Protein 9FIX (pdb70)

InterPro domains:
  IPR000033 LDLR class B repeat [PF00058] (108-147)
  IPR000033 LDLR class B repeat [PF00058] (150-191)
  IPR000033 LDLR class B repeat [PF00058] (194-233)
  IPR000033 LDLR class B repeat [PF00058] (372-412)
  IPR000033 LDLR class B repeat [PF00058] (416-455)
  IPR000033 LDLR class B repeat [PF00058] (458-499)
  IPR000033 LDLR class B repeat [PF00058] (674-714)
  IPR000033 LDLR class B repeat [PF00058] (718-757)
  IPR000033 LDLR class B repeat [PF00058] (760-800)
  IPR000033 LDLR class B repeat [PF00058] (1069-1110)
  IPR000033 LDLR class B repeat [PF00058] (1114-1153)
  IPR000033 LDLR class B repeat [PS51120] (63-106)
  IPR000033 LDLR class B repeat [PS51120] (107-149)
  IPR000033 LDLR class B repeat [PS51120] (150-193)
  IPR000033 LDLR class B repeat [PS51120] (194-236)
  IPR000033 LDLR class B repeat [PS51120] (372-414)
  IPR000033 LDLR class B repeat [PS51120] (415-457)
  IPR000033 LDLR class B repeat [PS51120] (458-501)
  IPR000033 LDLR class B repeat [PS51120] (502-544)
  IPR000033 LDLR class B repeat [PS51120] (674-716)

Solvent-accessible surface area: 14560 Å² total; per-residue (Å²): 180,185,65,47,73,109,35,154,119,87,62,8,189,142,65,9,146,75,247,122,12,22,0,39,0,6,0,31,0,17,0,16,4,46,7,7,65,148,33,116,80,86,60,21,45,0,47,3,69,0,8,0,46,0,82,0,6,4,33,0,91,0,71,0,4,23,8,65,193,103,18,42,35,68,89,40,104,70,50,119,2,6,146,136,106,143,49,20,23,3,30,0,14,53,18,117,15,55,0,1,122,9,96,0,61,65,134,27,65,35,0,1,77,1,60,20,95,30,122,131,44,72,108,74,61,9,52,8,75,0,16,0,76,4,74,18,130,89,94,39,85,0,62,132,2,46,0,72,5,18,6,8,168,31,18,69,19,22,115,42,130,29,172,91,41,101,21,118,55,68,60,106,99,46,2,0,8,0,113,9,166,154,11,22,1,122,111,106,7,89,1,48,5,51,0,63,34,94,124,79,105,125,173,135,164,73,89,93,57,38,1,22,3,63,7,48,3,44,27,6,0,0,10,2,111,8,136,75,1,94,2,117,15,121,187,50,158,23,69,30,176,73,12,54,34,52,2,56,29,41,0,109,13,31,114,2,60,3,102,33

Radius of gyration: 23.5 Å; Cα contacts (8 Å, |Δi|>4): 661; chains: 2; bounding box: 43×75×48 Å

Secondary structure (DSSP, 8-state):
----B---/--SS-S----SS-EEEEEEEEEEEEEE-SSS-EEEEEEEEEEEEEEE-SSS-EEEEE--B--B--SB--B-TTEE----EEE-PPSEEEEEEEEEE-SS----EEEEEEEEEETTTEEEEEEEEEE-S-TTSEEEEEEEEEE--TTEEEEEEEESSSEEEEETTTTEEEEEEEEEESSEEEEEEEEEEEPP--SS-----PPEEEEEEESS-TT-----EEEEE-SSSS--STT-EEEEEEEEEEEEEEE--

B-factor: mean 88.92, std 25.01, range [49.69, 197.37]

Sequence (260 aa):
PYSYRHFAIGWRREGIKYRRNELFLDVLESVNLLMSPQGQVLSAHVSGRVVMKSYLSGMPECKFGMNDKSIAIDDCTFHQCVRLSRSISFIPPDGEFELMRYRTTKDIILPFRVIPLVREVGRTKLEVKVVIKSNFKPSLLAQKIEVRIPTPLNTSGVQVICMKGKAKYKASENAIVWKIKRMAGMKESQISAEIELLPTNDKKKWARPPISMNFEVPFAPSGLKVRYLKVFEPKLNYSDHDVIKWVRYIGRSGIYETRC

Foldseek 3Di:
DDPDDDDD/DVLADFFADDPAWEKEKEKEKAKAFEAELVGDTPFIKMKIWIKMFGRHGGFKKKWFDKCVPVFDFPDKDADPQWDPDPTTIGRDRHGMDTGMITMAGPPFADQKDKHKDWDDDPQWKIKIKIKIAGADDQVWKKAFKKKKFAADLQFPDKDKDWPAADWDQDNVVRIIIGTHGMDGHGDMTMMIMMTTGDGDDVPDDPPRFFIWIKIKTWDGRSNMDTDDMAIDDPPDDDHRVSYHYYYTYIYIYDHHTYGD

Organism: Homo sapiens (NCBI:txid9606)

Nearest PDB structures (foldseek):
  3h85-assembly1_A  TM=9.991E-01  e=7.489E-49  Rattus norvegicus
  2pr9-assembly1_A  TM=9.982E-01  e=1.319E-48  Rattus norvegicus
  5wrm-assembly1_A  TM=9.922E-01  e=6.418E-49  Rattus norvegicus
  6bnt-assembly1_A  TM=9.899E-01  e=8.960E-47  Homo sapiens
  6qh5-assembly1_M  TM=9.690E-01  e=8.511E-47  Rattus norvegicus

GO terms:
  GO:0060070 canonical Wnt signaling pathway (P, IGI)
  GO:1990851 Wnt-Frizzled-LRP5/6 complex (C, IDA)
  GO:1990909 Wnt signalosome (C, IDA)
  GO:0016055 Wnt signaling pathway (P, IDA)
  GO:0060070 canonical Wnt signaling pathway (P, IDA)
  GO:0017147 Wnt-protein binding (F, TAS)
  GO:1990851 Wnt-Frizzled-LRP5/6 complex (C, TAS)
  GO:0060070 canonical Wnt signaling pathway (P, TAS)
  GO:1904948 midbrain dopaminergic neuron differentiation (P, TAS)
  GO:0005515 protein binding (F, IPI)
  GO:0017147 Wnt-protein binding (F, IPI)
  GO:1990851 Wnt-Frizzled-LRP5/6 complex (C, IPI)
  GO:0072659 protein localization to plasma membrane (P, IPI)
  GO:0005041 low-density lipoprotein particle receptor activity (F, IDA)
  GO:0005886 plasma membrane (C, IDA)
  GO:0042813 Wnt receptor activity (F, IDA)
  GO:0045121 membrane raft (C, EXP)
  GO:0042813 Wnt receptor activity (F, IMP)
  GO:0031901 early endosome membrane (C, TAS)
  GO:0005576 extracellular region (C, TAS)

Structure (mmCIF, N/CA/C/O backbone):
data_9FIX
#
_entry.id   9FIX
#
_cell.length_a   125.796
_cell.length_b   125.796
_cell.length_c   73.766
_cell.angle_alpha   90.00
_cell.angle_beta   90.00
_cell.angle_gamma   120.00
#
_symmetry.space_group_name_H-M   'P 64'
#
loop_
_entity.id
_entity.type
_entity.pdbx_description
1 polymer 'Low-density lipoprotein receptor-related protein 6'
2 polymer 'AP-2 complex subunit mu'
#
loop_
_atom_site.group_PDB
_atom_site.id
_atom_site.type_symbol
_atom_site.label_atom_id
_atom_site.label_alt_id
_atom_site.label_comp_id
_atom_site.label_asym_id
_atom_site.label_entity_id
_atom_site.label_seq_id
_atom_site.pdbx_PDB_ins_code
_atom_site.Cartn_x
_atom_site.Cartn_y
_atom_site.Cartn_z
_atom_site.occupancy
_atom_site.B_iso_or_equiv
_atom_site.auth_seq_id
_atom_site.auth_comp_id
_atom_site.auth_asym_id
_atom_site.auth_atom_id
_atom_site.pdbx_PDB_model_num
ATOM 1 N N . PRO A 1 4 ? 67.529 -5.511 -6.040 1.00 109.86 367 PRO A N 1
ATOM 2 C CA . PRO A 1 4 ? 67.615 -4.098 -6.429 1.00 109.43 367 PRO A CA 1
ATOM 3 C C . PRO A 1 4 ? 66.412 -3.184 -6.127 1.00 111.61 367 PRO A C 1
ATOM 4 O O . PRO A 1 4 ? 66.516 -1.961 -6.209 1.00 135.64 367 PRO A O 1
ATOM 8 N N . TYR A 1 5 ? 65.253 -3.774 -5.803 1.00 123.15 368 TYR A N 1
ATOM 9 C CA . TYR A 1 5 ? 64.032 -3.025 -5.520 1.00 142.81 368 TYR A CA 1
ATOM 10 C C . TYR A 1 5 ? 63.855 -2.922 -4.007 1.00 111.12 368 TYR A C 1
ATOM 11 O O . TYR A 1 5 ? 64.541 -2.137 -3.383 1.00 100.63 368 TYR A O 1
ATOM 20 N N . SER A 1 6 ? 62.927 -3.696 -3.429 1.00 109.57 369 SER A N 1
ATOM 21 C CA . SER A 1 6 ? 62.534 -3.538 -2.035 1.00 110.17 369 SER A CA 1
ATOM 22 C C . SER A 1 6 ? 61.776 -2.225 -1.771 1.00 83.55 369 SER A C 1
ATOM 23 O O . SER A 1 6 ? 62.338 -1.143 -1.673 1.00 68.37 369 SER A O 1
ATOM 26 N N . TYR A 1 7 ? 60.498 -2.395 -1.390 1.00 66.54 370 TYR A N 1
ATOM 27 C CA . TYR A 1 7 ? 59.638 -1.255 -0.932 1.00 69.04 370 TYR A CA 1
ATOM 28 C C . TYR A 1 7 ? 59.048 -0.469 -2.099 1.00 65.30 370 TYR A C 1
ATOM 29 O O . TYR A 1 7 ? 59.786 0.216 -2.840 1.00 57.70 370 TYR A O 1
ATOM 38 N N . ARG A 1 8 ? 57.724 -0.561 -2.236 1.00 65.88 371 ARG A N 1
ATOM 39 C CA . ARG A 1 8 ? 57.011 0.207 -3.287 1.00 70.63 371 ARG A CA 1
ATOM 40 C C . ARG A 1 8 ? 55.777 0.829 -2.632 1.00 69.83 371 ARG A C 1
ATOM 41 O O . ARG A 1 8 ? 55.353 0.321 -1.575 1.00 70.23 371 ARG A O 1
ATOM 49 N N . HIS A 1 9 ? 55.220 1.880 -3.234 1.00 69.10 372 HIS A N 1
ATOM 50 C CA . HIS A 1 9 ? 54.027 2.507 -2.701 1.00 69.15 372 HIS A CA 1
ATOM 51 C C . HIS A 1 9 ? 52.873 1.525 -2.904 1.00 76.87 372 HIS A C 1
ATOM 52 O O . HIS A 1 9 ? 52.968 0.638 -3.754 1.00 74.88 372 HIS A O 1
ATOM 59 N N . PHE A 1 10 ? 51.782 1.663 -2.139 1.00 78.47 373 PHE A N 1
ATOM 60 C CA . PHE A 1 10 ? 50.605 0.848 -2.418 1.00 77.99 373 PHE A CA 1
ATOM 61 C C . PHE A 1 10 ? 50.002 1.332 -3.736 1.00 97.24 373 PHE A C 1
ATOM 62 O O . PHE A 1 10 ? 50.097 2.526 -4.045 1.00 111.09 373 PHE A O 1
ATOM 70 N N . ALA A 1 11 ? 49.376 0.433 -4.514 1.00 93.54 374 ALA A N 1
ATOM 71 C CA . ALA A 1 11 ? 48.752 0.873 -5.759 1.00 121.20 374 ALA A CA 1
ATOM 72 C C . ALA A 1 11 ? 49.688 1.851 -6.491 1.00 131.69 374 ALA A C 1
ATOM 73 O O . ALA A 1 11 ? 50.222 1.542 -7.587 1.00 120.01 374 ALA A O 1
ATOM 75 N N . ILE B 2 10 ? 48.263 1.386 27.585 1.00 134.40 159 ILE M N 1
ATOM 76 C CA . ILE B 2 10 ? 49.222 1.372 26.437 1.00 116.40 159 ILE M CA 1
ATOM 77 C C . ILE B 2 10 ? 50.651 1.389 26.981 1.00 104.31 159 ILE M C 1
ATOM 78 O O . ILE B 2 10 ? 51.227 2.455 27.158 1.00 117.76 159 ILE M O 1
ATOM 83 N N . GLY B 2 11 ? 51.203 0.199 27.257 1.00 98.37 160 GLY M N 1
ATOM 84 C CA . GLY B 2 11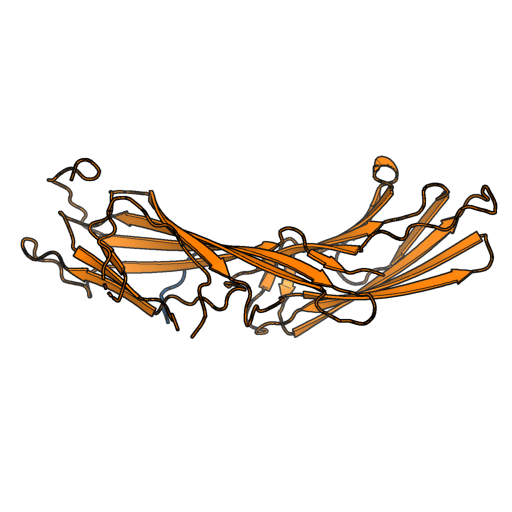 ? 52.552 0.046 27.782 1.00 94.73 160 GLY M CA 1
ATOM 85 C C . GLY B 2 11 ? 53.514 -0.425 26.697 1.00 112.27 160 GLY M C 1
ATOM 86 O O . GLY B 2 11 ? 54.656 -0.777 26.992 1.00 130.03 160 GLY M O 1
ATOM 87 N N . TRP B 2 12 ? 53.017 -0.421 25.447 1.00 129.15 161 TRP M N 1
ATOM 88 C CA . TRP B 2 12 ? 53.780 -0.803 24.269 1.00 114.71 161 TRP M CA 1
ATOM 89 C C . TRP B 2 12 ? 54.264 0.437 23.503 1.00 111.05 161 TRP M C 1
ATOM 90 O O . TRP B 2 12 ? 55.192 0.323 22.708 1.00 117.27 161 TRP M O 1
ATOM 101 N N . ARG B 2 13 ? 53.680 1.622 23.775 1.00 103.58 162 ARG M N 1
ATOM 102 C CA . ARG B 2 13 ? 54.103 2.879 23.166 1.00 109.74 162 ARG M CA 1
ATOM 103 C C . ARG B 2 13 ? 54.111 4.040 24.170 1.00 114.86 162 ARG M C 1
ATOM 104 O O . ARG B 2 13 ? 53.048 4.433 24.652 1.00 98.45 162 ARG M O 1
ATOM 112 N N . ARG B 2 14 ? 55.289 4.654 24.403 1.00 105.13 163 ARG M N 1
ATOM 113 C CA . ARG B 2 14 ? 55.401 5.874 25.204 1.00 99.85 163 ARG M CA 1
ATOM 114 C C . ARG B 2 14 ? 54.658 7.029 24.529 1.00 97.74 163 ARG M C 1
ATOM 115 O O . ARG B 2 14 ? 54.134 6.864 23.434 1.00 93.62 163 ARG M O 1
ATOM 123 N N . GLU B 2 15 ? 54.588 8.205 25.176 1.00 108.42 164 GLU M N 1
ATOM 124 C CA . GLU B 2 15 ? 53.560 9.182 24.812 1.00 111.83 164 GLU M CA 1
ATOM 125 C C . GLU B 2 15 ? 54.129 10.350 23.992 1.00 106.02 164 GLU M C 1
ATOM 126 O O . GLU B 2 15 ? 53.396 10.964 23.194 1.00 87.51 164 GLU M O 1
ATOM 132 N N . GLY B 2 16 ? 55.429 10.654 24.172 1.00 89.55 165 GLY M N 1
ATOM 133 C CA . GLY B 2 16 ? 56.024 11.805 23.499 1.00 102.69 165 GLY M CA 1
ATOM 134 C C . GLY B 2 16 ? 56.949 11.412 22.347 1.00 111.35 165 GLY M C 1
ATOM 135 O O . GLY B 2 16 ? 58.145 11.209 22.547 1.00 117.32 165 GLY M O 1
ATOM 136 N N . ILE B 2 17 ? 56.387 11.321 21.137 1.00 117.24 166 ILE M N 1
ATOM 137 C CA . ILE B 2 17 ? 57.096 10.724 20.016 1.00 106.96 166 ILE M CA 1
ATOM 138 C C . ILE B 2 17 ? 56.908 11.606 18.790 1.00 105.61 166 ILE M C 1
ATOM 139 O O . ILE B 2 17 ? 55.771 11.876 18.389 1.00 88.13 166 ILE M O 1
ATOM 144 N N . LYS B 2 18 ? 58.045 12.013 18.202 1.00 99.16 167 LYS M N 1
ATOM 145 C CA . LYS B 2 18 ? 58.064 13.035 17.169 1.00 101.51 167 LYS M CA 1
ATOM 146 C C . LYS B 2 18 ? 59.018 12.657 16.025 1.00 97.76 167 LYS M C 1
ATOM 147 O O . LYS B 2 18 ? 60.116 12.121 16.242 1.00 71.69 167 LYS M O 1
ATOM 153 N N . TYR B 2 19 ? 58.574 12.959 14.791 1.00 84.61 168 TYR M N 1
ATOM 154 C CA . TYR B 2 19 ? 59.355 12.729 13.584 1.00 77.10 168 TYR M CA 1
ATOM 155 C C . TYR B 2 19 ? 58.974 13.759 12.510 1.00 92.98 168 TYR M C 1
ATOM 156 O O . TYR B 2 19 ? 57.773 13.984 12.258 1.00 77.70 168 TYR M O 1
ATOM 165 N N . ARG B 2 20 ? 60.001 14.370 11.871 1.00 97.42 169 ARG M N 1
ATOM 166 C CA . ARG B 2 20 ? 59.777 15.294 10.763 1.00 101.04 169 ARG M CA 1
ATOM 167 C C . ARG B 2 20 ? 59.191 14.462 9.632 1.00 92.92 169 ARG M C 1
ATOM 168 O O . ARG B 2 20 ? 58.248 14.877 8.963 1.00 81.65 169 ARG M O 1
ATOM 176 N N . ARG B 2 21 ? 59.838 13.310 9.396 1.00 86.98 170 ARG M N 1
ATOM 177 C CA . ARG B 2 21 ? 59.418 12.396 8.304 1.00 90.04 170 ARG M CA 1
ATOM 178 C C . ARG B 2 21 ? 58.573 11.289 8.922 1.00 80.54 170 ARG M C 1
ATOM 179 O O . ARG B 2 21 ? 59.134 10.421 9.620 1.00 73.58 170 ARG M O 1
ATOM 187 N N . ASN B 2 22 ? 57.273 11.343 8.682 1.00 71.44 171 ASN M N 1
ATOM 188 C CA . ASN B 2 22 ? 56.343 10.374 9.223 1.00 72.75 171 ASN M CA 1
ATOM 189 C C . ASN B 2 22 ? 56.104 9.292 8.183 1.00 73.38 171 ASN M C 1
ATOM 190 O O . ASN B 2 22 ? 55.460 9.512 7.145 1.00 73.04 171 ASN M O 1
ATOM 195 N N . GLU B 2 23 ? 56.612 8.107 8.499 1.00 72.45 172 GLU M N 1
ATOM 196 C CA . GLU B 2 23 ? 56.776 7.082 7.487 1.00 71.17 172 GLU M CA 1
ATOM 197 C C . GLU B 2 23 ? 56.526 5.713 8.105 1.00 75.46 172 GLU M C 1
ATOM 198 O O . GLU B 2 23 ? 56.965 5.433 9.236 1.00 67.34 172 GLU M O 1
ATOM 204 N N . LEU B 2 24 ? 55.854 4.854 7.326 1.00 69.02 173 LEU M N 1
ATOM 205 C CA . LEU B 2 24 ? 55.690 3.471 7.745 1.00 72.12 173 LEU M CA 1
ATOM 206 C C . LEU B 2 24 ? 56.115 2.548 6.612 1.00 66.70 173 LEU M C 1
ATOM 207 O O . LEU B 2 24 ? 56.074 2.924 5.432 1.00 64.76 173 LEU M O 1
ATOM 212 N N . PHE B 2 25 ? 56.473 1.325 7.018 1.00 65.98 174 PHE M N 1
ATOM 213 C CA . PHE B 2 25 ? 56.842 0.260 6.106 1.00 73.11 174 PHE M CA 1
ATOM 214 C C . PHE B 2 25 ? 56.140 -1.038 6.487 1.00 70.32 174 PHE M C 1
ATOM 215 O O . PHE B 2 25 ? 56.325 -1.523 7.600 1.00 74.70 174 PHE M O 1
ATOM 223 N N . LEU B 2 26 ? 55.439 -1.643 5.521 1.00 67.54 175 LEU M N 1
ATOM 224 C CA . LEU B 2 26 ? 54.833 -2.956 5.700 1.00 64.87 175 LEU M CA 1
ATOM 225 C C . LEU B 2 26 ? 55.535 -4.024 4.870 1.00 63.85 175 LEU M C 1
ATOM 226 O O . LEU B 2 26 ? 55.675 -3.888 3.645 1.00 62.25 175 LEU M O 1
ATOM 231 N N . ASP B 2 27 ? 55.839 -5.121 5.569 1.00 59.09 176 ASP M N 1
ATOM 232 C CA . ASP B 2 27 ? 56.387 -6.335 5.003 1.00 66.54 176 ASP M CA 1
ATOM 233 C C . ASP B 2 27 ? 55.336 -7.433 5.104 1.00 69.97 176 ASP M C 1
ATOM 234 O O . ASP B 2 27 ? 54.973 -7.833 6.202 1.00 71.20 176 ASP M O 1
ATOM 239 N N . VAL B 2 28 ? 54.854 -7.912 3.954 1.00 70.93 177 VAL M N 1
ATOM 240 C CA . VAL B 2 28 ? 53.987 -9.072 3.924 1.00 62.91 177 VAL M CA 1
ATOM 241 C C . VAL B 2 28 ? 54.836 -10.290 3.622 1.00 62.14 177 VAL M C 1
ATOM 242 O O . VAL B 2 28 ? 55.363 -10.397 2.522 1.00 65.41 177 VAL M O 1
ATOM 246 N N . LEU B 2 29 ? 54.961 -11.186 4.608 1.00 61.27 178 LEU M N 1
ATOM 247 C CA . LEU B 2 29 ? 55.894 -12.292 4.513 1.00 58.09 178 LEU M CA 1
ATOM 248 C C . LEU B 2 29 ? 55.104 -13.586 4.538 1.00 55.31 178 LEU M C 1
ATOM 249 O O . LEU B 2 29 ? 54.472 -13.886 5.531 1.00 68.93 178 LEU M O 1
ATOM 254 N N . GLU B 2 30 ? 55.195 -14.348 3.451 1.00 60.06 179 GLU M N 1
ATOM 255 C CA . GLU B 2 30 ? 54.409 -15.547 3.268 1.00 65.53 179 GLU M CA 1
ATOM 256 C C . GLU B 2 30 ? 55.297 -16.732 2.911 1.00 60.09 179 GLU M C 1
ATOM 257 O O . GLU B 2 30 ? 56.231 -16.643 2.128 1.00 64.57 179 GLU M O 1
ATOM 263 N N . SER B 2 31 ? 54.967 -17.872 3.485 1.00 59.72 180 SER M N 1
ATOM 264 C CA . SER B 2 31 ? 55.598 -19.110 3.098 1.00 66.82 180 SER M CA 1
ATOM 265 C C . SER B 2 31 ? 54.554 -19.993 2.405 1.00 69.64 180 SER M C 1
ATOM 266 O O . SER B 2 31 ? 53.500 -20.262 2.983 1.00 67.92 180 SER M O 1
ATOM 269 N N . VAL B 2 32 ? 54.810 -20.414 1.155 1.00 64.38 181 VAL M N 1
ATOM 270 C CA . VAL B 2 32 ? 53.821 -21.221 0.443 1.00 64.25 181 VAL M CA 1
ATOM 271 C C . VAL B 2 32 ? 54.229 -22.696 0.373 1.00 59.27 181 VAL M C 1
ATOM 272 O O . VAL B 2 32 ? 55.295 -23.028 -0.126 1.00 64.67 181 VAL M O 1
ATOM 276 N N . ASN B 2 33 ? 53.334 -23.575 0.824 1.00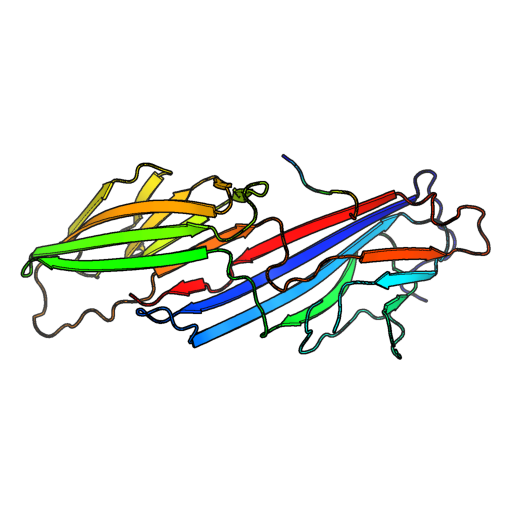 54.61 182 ASN M N 1
ATOM 277 C CA . ASN B 2 33 ? 53.589 -25.002 0.929 1.00 57.21 182 ASN M CA 1
ATOM 278 C C . ASN B 2 33 ? 52.711 -25.766 -0.057 1.00 63.32 182 ASN M C 1
ATOM 279 O O . ASN B 2 33 ? 51.557 -25.414 -0.254 1.00 75.73 182 ASN M O 1
ATOM 284 N N . LEU B 2 34 ? 53.281 -26.802 -0.684 1.00 66.37 183 LEU M N 1
ATOM 285 C CA . LEU B 2 34 ? 52.695 -27.488 -1.831 1.00 61.62 183 LEU M CA 1
ATOM 286 C C . LEU B 2 34 ? 53.136 -28.945 -1.860 1.00 62.08 183 LEU M C 1
ATOM 287 O O . LEU B 2 34 ? 54.315 -29.253 -1.702 1.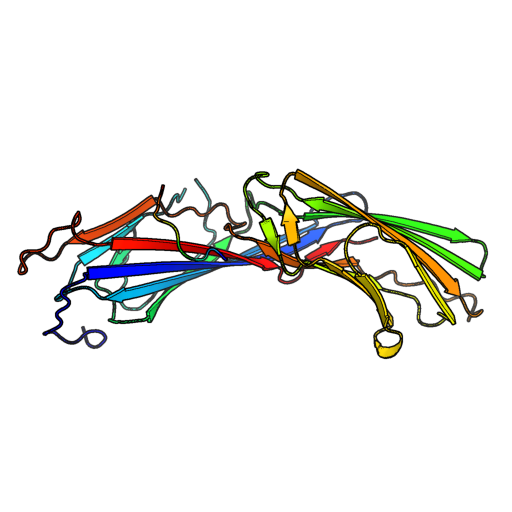00 64.96 183 LEU M O 1
ATOM 292 N N . LEU B 2 35 ? 52.175 -29.827 -2.122 1.00 67.80 184 LEU M N 1
ATOM 293 C CA . LEU B 2 35 ? 52.472 -31.207 -2.450 1.00 64.92 184 LEU M CA 1
ATOM 294 C C . LEU B 2 35 ? 51.673 -31.595 -3.688 1.00 64.03 184 LEU M C 1
ATOM 295 O O . LEU B 2 35 ? 50.463 -31.746 -3.621 1.00 74.39 184 LEU M O 1
ATOM 300 N N . MET B 2 36 ? 52.351 -31.752 -4.816 1.00 65.82 185 MET M N 1
ATOM 301 C CA . MET B 2 36 ? 51.682 -32.040 -6.071 1.00 72.06 185 MET M CA 1
ATOM 302 C C . MET B 2 36 ? 51.931 -33.496 -6.474 1.00 72.11 185 MET M C 1
ATOM 303 O O . MET B 2 36 ? 53.053 -33.966 -6.346 1.00 75.54 185 MET M O 1
ATOM 308 N N . SER B 2 37 ? 50.887 -34.181 -6.982 1.00 87.78 186 SER M N 1
ATOM 309 C CA . SER B 2 37 ? 50.969 -35.524 -7.557 1.00 91.33 186 SER M CA 1
ATOM 310 C C . SER B 2 37 ? 51.681 -35.505 -8.910 1.00 96.11 186 SER M C 1
ATOM 311 O O . SER B 2 37 ? 51.809 -34.452 -9.535 1.00 87.28 186 SER M O 1
ATOM 314 N N . PRO B 2 38 ? 52.114 -36.677 -9.439 1.00 105.01 187 PRO M N 1
ATOM 315 C CA . PRO B 2 38 ? 52.889 -36.715 -10.685 1.00 107.09 187 PRO M CA 1
ATOM 316 C C . PRO B 2 38 ? 52.067 -36.289 -11.896 1.00 101.21 187 PRO M C 1
ATOM 317 O O . PRO B 2 38 ? 52.633 -35.718 -12.823 1.00 99.72 187 PRO M O 1
ATOM 321 N N . GLN B 2 39 ? 50.746 -36.532 -11.833 1.00 101.87 188 GLN M N 1
ATOM 322 C CA . GLN B 2 39 ? 49.788 -36.095 -12.840 1.00 119.57 188 GLN M CA 1
ATOM 323 C C . GLN B 2 39 ? 49.681 -34.571 -12.887 1.00 117.75 188 GLN M C 1
ATOM 324 O O . GLN B 2 39 ? 49.795 -33.966 -13.951 1.00 112.66 188 GLN M O 1
ATOM 330 N N . GLY B 2 40 ? 49.434 -33.966 -11.722 1.00 121.38 189 GLY M N 1
ATOM 331 C CA . GLY B 2 40 ? 49.278 -32.524 -11.605 1.00 99.56 189 GLY M CA 1
ATOM 332 C C . GLY B 2 40 ? 48.147 -32.150 -10.650 1.00 92.45 189 GLY M C 1
ATOM 333 O O . GLY B 2 40 ? 47.660 -31.030 -10.700 1.00 76.64 189 GLY M O 1
ATOM 334 N N . GLN B 2 41 ? 47.703 -33.102 -9.818 1.00 90.58 190 GLN M N 1
ATOM 335 C CA . GLN B 2 41 ? 46.741 -32.816 -8.772 1.00 94.99 190 GLN M CA 1
ATOM 336 C C . GLN B 2 41 ? 47.467 -32.086 -7.646 1.00 91.66 190 GLN M C 1
ATOM 337 O O . GLN B 2 41 ? 48.603 -32.398 -7.302 1.00 92.77 190 GLN M O 1
ATOM 343 N N . VAL B 2 42 ? 46.793 -31.102 -7.072 1.00 75.37 191 VAL M N 1
ATOM 344 C CA . VAL B 2 42 ? 47.243 -30.542 -5.823 1.00 63.62 191 VAL M CA 1
ATOM 345 C C . VAL B 2 42 ? 46.738 -31.464 -4.722 1.00 68.53 191 VAL M C 1
ATOM 346 O O . VAL B 2 42 ? 45.560 -31.447 -4.424 1.00 76.13 191 VAL M O 1
ATOM 350 N N . LEU B 2 43 ? 47.633 -32.255 -4.122 1.00 77.58 192 LEU M N 1
ATOM 351 C CA . LEU B 2 43 ? 47.309 -33.061 -2.953 1.00 70.30 192 LEU M CA 1
ATOM 352 C C . LEU B 2 43 ? 47.102 -32.217 -1.694 1.00 75.76 192 LEU M C 1
ATOM 353 O O . LEU B 2 43 ? 46.317 -32.588 -0.816 1.00 82.43 192 LEU M O 1
ATOM 358 N N . SER B 2 44 ? 47.872 -31.134 -1.544 1.00 77.13 193 SER M N 1
ATOM 359 C CA . SER B 2 44 ? 47.826 -30.331 -0.327 1.00 68.13 193 SER M CA 1
ATOM 360 C C . SER B 2 44 ? 48.628 -29.058 -0.538 1.00 64.58 193 SER M C 1
ATOM 361 O O . SER B 2 44 ? 49.666 -29.075 -1.203 1.00 78.13 193 SER M O 1
ATOM 364 N N . ALA B 2 45 ? 48.132 -27.959 0.027 1.00 57.31 194 ALA M N 1
ATOM 365 C CA . ALA B 2 45 ? 48.733 -26.660 -0.210 1.00 60.95 194 ALA M CA 1
ATOM 366 C C . ALA B 2 45 ? 48.216 -25.695 0.833 1.00 65.35 194 ALA M C 1
ATOM 367 O O . ALA B 2 45 ? 47.017 -25.665 1.068 1.00 70.71 194 ALA M O 1
ATOM 369 N N . HIS B 2 46 ? 49.121 -24.923 1.437 1.00 71.47 195 HIS M N 1
ATOM 370 C CA . HIS B 2 46 ? 48.709 -23.881 2.358 1.00 64.14 195 HIS M CA 1
ATOM 371 C C . HIS B 2 46 ? 49.714 -22.735 2.347 1.00 59.39 195 HIS M C 1
ATOM 372 O O . HIS B 2 46 ? 50.849 -22.905 1.919 1.00 83.67 195 HIS M O 1
ATOM 379 N N . VAL B 2 47 ? 49.271 -21.570 2.825 1.00 57.78 196 VAL M N 1
ATOM 380 C CA . VAL B 2 47 ? 50.149 -20.432 3.053 1.00 67.21 196 VAL M CA 1
ATOM 381 C C . VAL B 2 47 ? 50.111 -19.998 4.520 1.00 64.42 196 VAL M C 1
ATOM 382 O O . VAL B 2 47 ? 49.055 -19.996 5.140 1.00 67.24 196 VAL M O 1
ATOM 386 N N . SER B 2 48 ? 51.292 -19.716 5.081 1.00 70.67 197 SER M N 1
ATOM 387 C CA . SER B 2 48 ? 51.433 -19.113 6.399 1.00 68.86 197 SER M CA 1
ATOM 388 C C . SER B 2 48 ? 52.044 -17.751 6.169 1.00 65.04 197 SER M C 1
ATOM 389 O O . SER B 2 48 ? 53.018 -17.639 5.435 1.00 64.85 197 SER M O 1
ATOM 392 N N . GLY B 2 49 ? 51.435 -16.742 6.774 1.00 66.20 198 GLY M N 1
ATOM 393 C CA . GLY B 2 49 ? 51.798 -15.366 6.517 1.00 73.01 198 GLY M CA 1
ATOM 394 C C . GLY B 2 49 ? 51.834 -14.546 7.803 1.00 64.46 198 GLY M C 1
ATOM 395 O O . GLY B 2 49 ? 51.310 -14.927 8.831 1.00 72.47 198 GLY M O 1
ATOM 396 N N . ARG B 2 50 ? 52.512 -13.417 7.725 1.00 74.64 199 ARG M N 1
ATOM 397 C CA . ARG B 2 50 ? 52.513 -12.462 8.804 1.00 81.98 199 ARG M CA 1
ATOM 398 C C . ARG B 2 50 ? 52.817 -11.145 8.134 1.00 76.64 199 ARG M C 1
ATOM 399 O O . ARG B 2 50 ? 53.514 -11.143 7.115 1.00 71.21 199 ARG M O 1
ATOM 407 N N . VAL B 2 51 ? 52.190 -10.102 8.680 1.00 60.37 200 VAL M N 1
ATOM 408 C CA . VAL B 2 51 ? 52.476 -8.741 8.296 1.00 68.39 200 VAL M CA 1
ATOM 409 C C . VAL B 2 51 ? 53.349 -8.099 9.360 1.00 67.26 200 VAL M C 1
ATOM 410 O O . VAL B 2 51 ? 52.965 -8.050 10.532 1.00 66.95 200 VAL M O 1
ATOM 414 N N . VAL B 2 52 ? 54.486 -7.553 8.922 1.00 65.17 201 VAL M N 1
ATOM 415 C CA . VAL B 2 52 ? 55.319 -6.766 9.814 1.00 67.24 201 VAL M CA 1
ATOM 416 C C . VAL B 2 52 ? 55.207 -5.290 9.452 1.00 62.99 201 VAL M C 1
ATOM 417 O O . VAL B 2 52 ? 55.133 -4.905 8.293 1.00 87.01 201 VAL M O 1
ATOM 421 N N . MET B 2 53 ? 55.125 -4.452 10.496 1.00 65.34 202 MET M N 1
ATOM 422 C CA . MET B 2 53 ? 54.952 -2.991 10.278 1.00 68.95 202 MET M CA 1
ATOM 423 C C . MET B 2 53 ? 56.062 -2.196 10.968 1.00 72.73 202 MET M C 1
ATOM 424 O O . MET B 2 53 ? 56.127 -2.236 12.213 1.00 64.60 202 MET M O 1
ATOM 429 N N . LYS B 2 54 ? 56.913 -1.520 10.193 1.00 75.63 203 LYS M N 1
ATOM 430 C CA . LYS B 2 54 ? 57.922 -0.637 10.748 1.00 75.20 203 LYS M CA 1
ATOM 431 C C . LYS B 2 54 ? 57.339 0.768 10.685 1.00 70.71 203 LYS M C 1
ATOM 432 O O . LYS B 2 54 ? 57.056 1.253 9.592 1.00 77.16 203 LYS M O 1
ATOM 438 N N . SER B 2 55 ? 57.087 1.373 11.855 1.00 72.67 204 SER M N 1
ATOM 439 C CA . SER B 2 55 ? 56.375 2.645 11.921 1.00 82.56 204 SER M CA 1
ATOM 440 C C . SER B 2 55 ? 57.251 3.702 12.586 1.00 79.41 204 SER M C 1
ATOM 441 O O . SER B 2 55 ? 57.874 3.434 13.623 1.00 70.65 204 SER M O 1
ATOM 444 N N . TYR B 2 56 ? 57.303 4.877 11.938 1.00 70.84 205 TYR M N 1
ATOM 445 C CA . TYR B 2 56 ? 57.983 6.058 12.456 1.00 71.20 205 TYR M CA 1
ATOM 446 C C . TYR B 2 56 ? 56.977 7.208 12.340 1.00 78.23 205 TYR M C 1
ATOM 447 O O . TYR B 2 56 ? 57.005 8.026 11.398 1.00 70.28 205 TYR M O 1
ATOM 456 N N . LEU B 2 57 ? 56.043 7.204 13.310 1.00 96.27 206 LEU M N 1
ATOM 457 C CA . LEU B 2 57 ? 54.867 8.059 13.278 1.00 98.27 206 LEU M CA 1
ATOM 458 C C . LEU B 2 57 ? 54.788 8.899 14.538 1.00 97.70 206 LEU M C 1
ATOM 459 O O . LEU B 2 57 ? 55.085 8.427 15.634 1.00 95.91 206 LEU M O 1
ATOM 464 N N . SER B 2 58 ? 54.323 10.132 14.348 1.00 99.73 207 SER M N 1
ATOM 465 C CA . SER B 2 58 ? 54.394 11.128 15.396 1.00 106.58 207 SER M CA 1
ATOM 466 C C . SER B 2 58 ? 53.158 11.003 16.279 1.00 99.92 207 SER M C 1
ATOM 467 O O . SER B 2 58 ? 52.029 11.035 15.785 1.00 84.66 207 SER M O 1
ATOM 470 N N . GLY B 2 59 ? 53.405 10.788 17.578 1.00 101.38 208 GLY M N 1
ATOM 471 C CA . GLY B 2 59 ? 52.395 10.993 18.602 1.00 101.60 208 GLY M CA 1
ATOM 472 C C . GLY B 2 59 ? 51.938 9.680 19.226 1.00 96.36 208 GLY M C 1
ATOM 473 O O . GLY B 2 59 ? 52.758 8.955 19.793 1.00 95.22 208 GLY M O 1
ATOM 474 N N . MET B 2 60 ? 50.609 9.480 19.195 1.00 104.36 209 MET M N 1
ATOM 475 C CA . MET B 2 60 ? 49.931 8.225 19.512 1.00 107.02 209 MET M CA 1
ATOM 476 C C . MET B 2 60 ? 48.796 8.062 18.501 1.00 105.66 209 MET M C 1
ATOM 477 O O . MET B 2 60 ? 47.661 8.463 18.772 1.00 86.47 209 MET M O 1
ATOM 482 N N . PRO B 2 61 ? 49.076 7.533 17.291 1.00 100.04 210 PRO M N 1
ATOM 483 C CA . PRO B 2 61 ? 48.102 7.577 16.192 1.00 96.29 210 PRO M CA 1
ATOM 484 C C . PRO B 2 61 ? 47.194 6.358 16.020 1.00 98.10 210 PRO M C 1
ATOM 485 O O . PRO B 2 61 ? 47.555 5.217 16.315 1.00 89.59 210 PRO M O 1
ATOM 489 N N . GLU B 2 62 ? 46.003 6.615 15.492 1.00 94.76 211 GLU M N 1
ATOM 490 C CA . GLU B 2 62 ? 45.028 5.564 15.306 1.00 108.65 211 GLU M CA 1
ATOM 491 C C . GLU B 2 62 ? 45.058 5.145 13.842 1.00 106.78 211 GLU M C 1
ATOM 492 O O . GLU B 2 62 ? 44.538 5.872 12.976 1.00 83.95 211 GLU M O 1
ATOM 498 N N . CYS B 2 63 ? 45.667 3.966 13.609 1.00 99.62 212 CYS M N 1
ATOM 499 C CA . CYS B 2 63 ? 45.824 3.428 12.269 1.00 104.09 212 CYS M CA 1
ATOM 500 C C . CYS B 2 63 ? 44.795 2.341 12.013 1.00 100.29 212 CYS M C 1
ATOM 501 O O . CYS B 2 63 ? 44.447 1.615 12.944 1.00 86.34 212 CYS M O 1
ATOM 504 N N . LYS B 2 64 ? 44.381 2.254 10.738 1.00 98.82 213 LYS M N 1
ATOM 505 C CA . LYS B 2 64 ? 43.420 1.284 10.243 1.00 110.86 213 LYS M CA 1
ATOM 506 C C . LYS B 2 64 ? 43.998 0.520 9.048 1.00 102.68 213 LYS M C 1
ATOM 507 O O . LYS B 2 64 ? 44.146 1.080 7.966 1.00 86.74 213 LYS M O 1
ATOM 513 N N . PHE B 2 65 ? 44.280 -0.777 9.233 1.00 107.09 214 PHE M N 1
ATOM 514 C CA . PHE B 2 65 ? 44.859 -1.618 8.189 1.00 97.11 214 PHE M CA 1
ATOM 515 C C . PHE B 2 65 ? 43.774 -2.325 7.371 1.00 87.49 214 PHE M C 1
ATOM 516 O O . PHE B 2 65 ? 43.060 -3.196 7.857 1.00 91.39 214 PHE M O 1
ATOM 524 N N . GLY B 2 66 ? 43.673 -1.949 6.102 1.00 77.84 215 GLY M N 1
ATOM 525 C CA . GLY B 2 66 ? 42.791 -2.614 5.169 1.00 77.87 215 GLY M CA 1
ATOM 526 C C . GLY B 2 66 ? 43.576 -3.393 4.115 1.00 82.67 215 GLY M C 1
ATOM 527 O O . GLY B 2 66 ? 44.398 -2.822 3.388 1.00 77.19 215 GLY M O 1
ATOM 528 N N . MET B 2 67 ? 43.281 -4.701 4.051 1.00 84.07 216 MET M N 1
ATOM 529 C CA . MET B 2 67 ? 43.655 -5.556 2.937 1.00 82.77 216 MET M CA 1
ATOM 530 C C . MET B 2 67 ? 42.406 -5.882 2.128 1.00 77.13 216 MET M C 1
ATOM 531 O O . MET B 2 67 ? 41.474 -5.094 2.103 1.00 96.03 216 MET M O 1
ATOM 536 N N . ASN B 2 68 ? 42.428 -7.020 1.435 1.00 83.43 217 ASN M N 1
ATOM 537 C CA . ASN B 2 68 ? 41.441 -7.405 0.435 1.00 75.15 217 ASN M CA 1
ATOM 538 C C . ASN B 2 68 ? 40.805 -8.707 0.920 1.00 85.10 217 ASN M C 1
ATOM 539 O O . ASN B 2 68 ? 40.941 -9.746 0.284 1.00 82.71 217 ASN M O 1
ATOM 544 N N . ASP B 2 69 ? 40.173 -8.640 2.098 1.00 100.48 218 ASP M N 1
ATOM 545 C CA . ASP B 2 69 ? 39.616 -9.789 2.789 1.00 106.76 218 ASP M CA 1
ATOM 546 C C . ASP B 2 69 ? 38.199 -10.062 2.281 1.00 129.91 218 ASP M C 1
ATOM 547 O O . ASP B 2 69 ? 37.458 -9.130 1.965 1.00 151.18 218 ASP M O 1
ATOM 552 N N . LYS B 2 70 ? 37.850 -11.360 2.223 1.00 150.35 219 LYS M N 1
ATOM 553 C CA . LYS B 2 70 ? 36.508 -11.862 1.936 1.00 137.29 219 LYS M CA 1
ATOM 554 C C . LYS B 2 70 ? 36.418 -12.165 0.427 1.00 116.36 219 LYS M C 1
ATOM 555 O O . LYS B 2 70 ? 36.663 -13.353 0.091 1.00 106.58 219 LYS M O 1
ATOM 561 N N . SER B 2 91 ? 40.163 -10.220 -3.967 1.00 111.11 240 SER M N 1
ATOM 562 C CA . SER B 2 91 ? 39.737 -10.494 -2.559 1.00 127.60 240 SER M CA 1
ATOM 563 C C . SER B 2 91 ? 40.035 -11.944 -2.180 1.00 118.91 240 SER M C 1
ATOM 564 O O . SER B 2 91 ? 39.719 -12.836 -2.960 1.00 106.40 240 SER M O 1
ATOM 567 N N . ILE B 2 92 ? 40.588 -12.168 -0.969 1.00 121.00 241 ILE M N 1
ATOM 568 C CA . ILE B 2 92 ? 41.018 -13.500 -0.549 1.00 113.70 241 ILE M CA 1
ATOM 569 C C . ILE B 2 92 ? 40.485 -13.905 0.832 1.00 113.95 241 ILE M C 1
ATOM 570 O O . ILE B 2 92 ? 39.881 -13.130 1.573 1.00 112.91 241 ILE M O 1
ATOM 575 N N . ALA B 2 93 ? 40.735 -15.180 1.152 1.00 108.66 242 ALA M N 1
ATOM 576 C CA . ALA B 2 93 ? 40.001 -15.891 2.175 1.00 106.82 242 ALA M CA 1
ATOM 577 C C . ALA B 2 93 ? 40.966 -16.356 3.261 1.00 95.03 242 ALA M C 1
ATOM 578 O O . ALA B 2 93 ? 41.710 -17.321 3.085 1.00 87.60 242 ALA M O 1
ATOM 580 N N . ILE B 2 94 ? 40.914 -15.664 4.399 1.00 87.34 243 ILE M N 1
ATOM 581 C CA . ILE B 2 94 ? 41.717 -16.032 5.545 1.00 87.91 243 ILE M CA 1
ATOM 582 C C . ILE B 2 94 ? 40.998 -17.078 6.385 1.00 91.83 243 ILE M C 1
ATOM 583 O O . ILE B 2 94 ? 39.987 -16.780 7.011 1.00 102.49 243 ILE M O 1
ATOM 588 N N . ASP B 2 95 ? 41.589 -18.277 6.435 1.00 93.21 244 ASP M N 1
ATOM 589 C CA . ASP B 2 95 ? 41.113 -19.362 7.271 1.00 102.92 244 ASP M CA 1
ATOM 590 C C . ASP B 2 95 ? 41.092 -18.958 8.744 1.00 105.18 244 ASP M C 1
ATOM 591 O O . ASP B 2 95 ? 40.123 -19.245 9.439 1.00 126.59 244 ASP M O 1
ATOM 596 N N . ASP B 2 96 ? 42.175 -18.345 9.229 1.00 106.79 245 ASP M N 1
ATOM 597 C CA . ASP B 2 96 ? 42.254 -17.939 10.627 1.00 114.85 245 ASP M CA 1
ATOM 598 C C . ASP B 2 96 ? 43.498 -17.080 10.809 1.00 99.48 245 ASP M C 1
ATOM 599 O O . ASP B 2 96 ? 44.367 -17.105 9.943 1.00 93.54 245 ASP M O 1
ATOM 604 N N . CYS B 2 97 ? 43.558 -16.330 11.922 1.00 83.13 246 CYS M N 1
ATOM 605 C CA . CYS B 2 97 ? 44.653 -15.411 12.153 1.00 83.54 246 CYS M CA 1
ATOM 606 C C . CYS B 2 97 ? 44.614 -14.781 13.537 1.00 84.82 246 CYS M C 1
ATOM 607 O O . CYS B 2 97 ? 43.707 -14.007 13.774 1.00 87.15 246 CYS M O 1
ATOM 610 N N . THR B 2 98 ? 45.644 -15.042 14.369 1.00 83.01 247 THR M N 1
ATOM 611 C CA . THR B 2 98 ? 45.957 -14.250 15.552 1.00 84.80 247 THR M CA 1
ATOM 612 C C . THR B 2 98 ? 46.441 -12.847 15.167 1.00 93.67 247 THR M C 1
ATOM 613 O O . THR B 2 98 ? 46.776 -12.582 14.020 1.00 102.27 247 THR M O 1
ATOM 617 N N . PHE B 2 99 ? 46.523 -11.968 16.179 1.00 105.87 248 PHE M N 1
ATOM 618 C CA . PHE B 2 99 ? 46.958 -10.585 16.043 1.00 90.60 248 PHE M CA 1
ATOM 619 C C . PHE B 2 99 ? 47.900 -10.202 17.184 1.00 107.34 248 PHE M C 1
ATOM 620 O O . PHE B 2 99 ? 48.334 -11.058 17.957 1.00 121.55 248 PHE M O 1
ATOM 628 N N . HIS B 2 100 ? 48.213 -8.898 17.258 1.00 104.76 249 HIS M N 1
ATOM 629 C CA . HIS B 2 100 ? 49.100 -8.334 18.263 1.00 105.11 249 HIS M CA 1
ATOM 630 C C . HIS B 2 100 ? 48.264 -7.582 19.292 1.00 110.07 249 HIS M C 1
ATOM 631 O O . HIS B 2 100 ? 47.246 -6.974 18.935 1.00 93.79 249 HIS M O 1
ATOM 638 N N . GLN B 2 101 ? 48.728 -7.616 20.554 1.00 100.28 250 GLN M N 1
ATOM 639 C CA . GLN B 2 101 ? 48.143 -6.843 21.646 1.00 101.64 250 GLN M CA 1
ATOM 640 C C . GLN B 2 101 ? 47.315 -5.651 21.142 1.00 102.83 250 GLN M C 1
ATOM 641 O O . GLN B 2 101 ? 46.101 -5.596 21.329 1.00 90.98 250 GLN M O 1
ATOM 647 N N . CYS B 2 102 ? 47.972 -4.709 20.456 1.00 102.68 251 CYS M N 1
ATOM 648 C CA . CYS B 2 102 ? 47.400 -3.409 20.132 1.00 100.60 251 CYS M CA 1
ATOM 649 C C . CYS B 2 102 ? 46.171 -3.483 19.225 1.00 91.34 251 CYS M C 1
ATOM 650 O O . CYS B 2 102 ? 45.632 -2.451 18.811 1.00 91.46 251 CYS M O 1
ATOM 653 N N . VAL B 2 103 ? 45.746 -4.689 18.851 1.00 87.85 252 VAL M N 1
ATOM 654 C CA . VAL B 2 103 ? 44.668 -4.767 17.886 1.00 98.00 252 VAL M CA 1
ATOM 655 C C . VAL B 2 103 ? 43.364 -4.896 18.665 1.00 110.19 252 VAL M C 1
ATOM 656 O O . VAL B 2 103 ? 43.257 -5.689 19.607 1.00 93.07 252 VAL M O 1
ATOM 660 N N . ARG B 2 104 ? 42.395 -4.076 18.244 1.00 117.45 253 ARG M N 1
ATOM 661 C CA . ARG B 2 104 ? 41.086 -3.985 18.863 1.00 115.97 253 ARG M CA 1
ATOM 662 C C . ARG B 2 104 ? 40.121 -4.759 17.973 1.00 108.51 253 ARG M C 1
ATOM 663 O O . ARG B 2 104 ? 39.981 -4.408 16.811 1.00 106.21 253 ARG M O 1
ATOM 671 N N . LEU B 2 105 ? 39.598 -5.854 18.525 1.00 120.77 254 LEU M N 1
ATOM 672 C CA . LEU B 2 105 ? 38.779 -6.770 17.695 1.00 126.00 254 LEU M CA 1
ATOM 673 C C . LEU B 2 105 ? 37.303 -6.390 17.715 1.00 134.14 254 LEU M C 1
ATOM 674 O O . LEU B 2 105 ? 36.840 -5.822 18.723 1.00 112.07 254 LEU M O 1
ATOM 679 N N . SER B 2 106 ? 36.612 -6.704 16.628 1.00 145.61 255 SER M N 1
ATOM 680 C CA . SER B 2 106 ? 35.187 -6.441 16.481 1.00 152.64 255 SER M CA 1
ATOM 681 C C . SER B 2 106 ? 34.465 -7.755 16.106 1.00 149.06 255 SER M C 1
ATOM 682 O O . SER B 2 106 ? 33.522 -7.725 15.258 1.00 133.11 255 SER M O 1
ATOM 685 N N . ARG B 2 112 ? 34.157 -5.656 10.007 1.00 125.10 261 ARG M N 1
ATOM 686 C CA . ARG B 2 112 ? 35.047 -5.581 11.196 1.00 126.04 261 ARG M CA 1
ATOM 687 C C . ARG B 2 112 ? 36.506 -5.641 10.722 1.00 142.22 261 ARG M C 1
ATOM 688 O O . ARG B 2 112 ? 37.084 -6.727 10.665 1.00 119.35 261 ARG M O 1
ATOM 691 N N . SER B 2 113 ? 37.049 -4.448 10.367 1.00 144.49 262 SER M N 1
ATOM 692 C CA . SER B 2 113 ? 38.399 -4.217 9.849 1.00 143.70 262 SER M CA 1
ATOM 693 C C . SER B 2 113 ? 39.354 -3.854 10.991 1.00 132.34 262 SER M C 1
ATOM 694 O O . SER B 2 113 ? 38.890 -3.480 12.064 1.00 115.29 262 SER M O 1
ATOM 697 N N . ILE B 2 114 ? 40.678 -3.907 10.726 1.00 114.88 263 ILE M N 1
ATOM 698 C CA . ILE B 2 114 ? 41.720 -4.029 11.750 1.00 107.89 263 ILE M CA 1
ATOM 699 C C . ILE B 2 114 ? 42.177 -2.644 12.215 1.00 100.57 263 ILE M C 1
ATOM 700 O O . ILE B 2 114 ? 42.522 -1.813 11.387 1.00 100.74 263 ILE M O 1
ATOM 705 N N . SER B 2 115 ? 42.226 -2.411 13.537 1.00 107.33 264 SER M N 1
ATOM 706 C CA . SER B 2 115 ? 42.404 -1.067 14.079 1.00 100.45 264 SER M CA 1
ATOM 707 C C . SER B 2 115 ? 43.233 -1.077 15.357 1.00 93.50 264 SER M C 1
ATOM 708 O O . SER B 2 115 ? 43.031 -1.924 16.227 1.00 94.89 264 SER M O 1
ATOM 711 N N . PHE B 2 116 ? 44.159 -0.108 15.455 1.00 89.35 265 PHE M N 1
ATOM 712 C CA . PHE B 2 116 ? 45.213 -0.170 16.454 1.00 89.82 265 PHE M CA 1
ATOM 713 C C . PHE B 2 116 ? 45.985 1.147 16.534 1.00 93.67 265 PHE M C 1
ATOM 714 O O . PHE B 2 116 ? 45.889 2.029 15.668 1.00 91.15 265 PHE M O 1
ATOM 722 N N . ILE B 2 117 ? 46.713 1.237 17.654 1.00 86.76 266 ILE M N 1
ATOM 723 C CA . ILE B 2 117 ? 47.750 2.212 17.905 1.00 81.69 266 ILE M CA 1
ATOM 724 C C . ILE B 2 117 ? 49.048 1.427 17.993 1.00 84.74 266 ILE M C 1
ATOM 725 O O . ILE B 2 117 ? 49.275 0.666 18.934 1.00 77.98 266 ILE M O 1
ATOM 730 N N . PRO B 2 118 ? 49.919 1.584 16.980 1.00 83.47 267 PRO M N 1
ATOM 731 C CA . PRO B 2 118 ? 51.061 0.695 16.830 1.00 68.57 267 PRO M CA 1
ATOM 732 C C . PRO B 2 118 ? 52.118 0.970 17.869 1.00 68.21 267 PRO M C 1
ATOM 733 O O . PRO B 2 118 ? 52.288 2.113 18.251 1.00 83.82 267 PRO M O 1
ATOM 737 N N . PRO B 2 119 ? 52.940 -0.025 18.250 1.00 72.20 268 PRO M N 1
ATOM 738 C CA . PRO B 2 119 ? 54.188 0.251 18.947 1.00 74.18 268 PRO M CA 1
ATOM 739 C C . PRO B 2 119 ? 55.048 1.067 18.001 1.00 86.19 268 PRO M C 1
ATOM 740 O O . PRO B 2 119 ? 54.719 1.223 16.830 1.00 101.61 268 PRO M O 1
ATOM 744 N N . ASP B 2 120 ? 56.152 1.582 18.528 1.00 95.92 269 ASP M N 1
ATOM 745 C CA . ASP B 2 120 ? 57.060 2.336 17.697 1.00 88.94 269 ASP M CA 1
ATOM 746 C C . ASP B 2 120 ? 58.146 1.386 17.207 1.00 88.82 269 ASP M C 1
ATOM 747 O O . ASP B 2 120 ? 58.455 0.380 17.849 1.00 87.37 269 ASP M O 1
ATOM 752 N N . GLY B 2 121 ? 58.692 1.698 16.031 1.00 83.20 270 GLY M N 1
ATOM 753 C CA . GLY B 2 121 ? 59.601 0.787 15.366 1.00 78.43 270 GLY M CA 1
ATOM 754 C C . GLY B 2 121 ? 58.829 -0.367 14.731 1.00 84.53 270 GLY M C 1
ATOM 755 O O . GLY B 2 121 ? 57.713 -0.181 14.199 1.00 73.26 270 GLY M O 1
ATOM 756 N N . GLU B 2 122 ? 59.451 -1.546 14.844 1.00 66.17 271 GLU M N 1
ATOM 757 C CA . GLU B 2 122 ? 59.011 -2.756 14.181 1.00 73.67 271 GLU M CA 1
ATOM 758 C C . GLU B 2 122 ? 58.248 -3.691 15.114 1.00 75.92 271 GLU M C 1
ATOM 759 O O . GLU B 2 122 ? 58.767 -4.102 16.139 1.00 89.76 271 GLU M O 1
ATOM 765 N N . PHE B 2 123 ? 57.082 -4.148 14.667 1.00 85.55 272 PHE M N 1
ATOM 766 C CA . PHE B 2 123 ? 56.392 -5.252 15.313 1.00 86.94 272 PHE M CA 1
ATOM 767 C C . PHE B 2 123 ? 55.596 -6.089 14.308 1.00 82.35 272 PHE M C 1
ATOM 768 O O . PHE B 2 123 ? 55.183 -5.600 13.263 1.00 80.13 272 PHE M O 1
ATOM 776 N N . GLU B 2 124 ? 55.322 -7.342 14.677 1.00 80.55 273 GLU M N 1
ATOM 777 C CA . GLU B 2 124 ? 54.382 -8.180 13.955 1.00 78.74 273 GLU M CA 1
ATOM 778 C C . GLU B 2 124 ? 52.940 -7.724 14.206 1.00 76.19 273 GLU M C 1
ATOM 779 O O . GLU B 2 124 ? 52.474 -7.743 15.329 1.00 90.40 273 GLU M O 1
ATOM 785 N N . LEU B 2 125 ? 52.210 -7.349 13.150 1.00 78.03 274 LEU M N 1
ATOM 786 C CA . LEU B 2 125 ? 50.857 -6.836 13.302 1.00 71.90 274 LEU M CA 1
ATOM 787 C C . LEU B 2 125 ? 49.904 -8.024 13.314 1.00 75.10 274 LEU M C 1
ATOM 788 O O . LEU B 2 125 ? 49.072 -8.105 14.197 1.00 87.10 274 LEU M O 1
ATOM 793 N N . MET B 2 126 ? 50.045 -8.956 12.360 1.00 83.26 275 MET M N 1
ATOM 794 C CA . MET B 2 126 ? 49.230 -10.162 12.366 1.00 76.10 275 MET M CA 1
ATOM 795 C C . MET B 2 126 ? 49.986 -11.358 11.804 1.00 80.18 275 MET M C 1
ATOM 796 O O . MET B 2 126 ? 51.089 -11.244 11.279 1.00 86.87 275 MET M O 1
ATOM 801 N N . ARG B 2 127 ? 49.386 -12.529 12.035 1.00 80.96 276 ARG M N 1
ATOM 802 C CA . ARG B 2 127 ? 49.912 -13.803 11.489 1.00 75.39 276 ARG M CA 1
ATOM 803 C C . ARG B 2 127 ? 48.657 -14.486 10.949 1.00 70.89 276 ARG M C 1
ATOM 804 O O . ARG B 2 127 ? 47.589 -14.182 11.495 1.00 66.24 276 ARG M O 1
ATOM 812 N N . TYR B 2 128 ? 48.758 -15.379 9.964 1.00 73.35 277 TYR M N 1
ATOM 813 C CA . TYR B 2 128 ? 47.565 -15.919 9.324 1.00 67.02 277 TYR M CA 1
ATOM 814 C C . TYR B 2 128 ? 47.884 -17.143 8.474 1.00 66.51 277 TYR M C 1
ATOM 815 O O . TYR B 2 128 ? 49.032 -17.377 8.125 1.00 75.49 277 TYR M O 1
ATOM 824 N N . ARG B 2 129 ? 46.833 -17.914 8.166 1.00 73.30 278 ARG M N 1
ATOM 825 C CA . ARG B 2 129 ? 46.915 -19.129 7.375 1.00 65.71 278 ARG M CA 1
ATOM 826 C C . ARG B 2 129 ? 45.869 -19.047 6.272 1.00 67.68 278 ARG M C 1
ATOM 827 O O . ARG B 2 129 ? 44.844 -18.395 6.454 1.00 70.07 278 ARG M O 1
ATOM 835 N N . THR B 2 130 ? 46.137 -19.723 5.147 1.00 79.81 279 THR M N 1
ATOM 836 C CA . THR B 2 130 ? 45.297 -19.686 3.954 1.00 73.67 279 THR M CA 1
ATOM 837 C C . THR B 2 130 ? 45.378 -21.038 3.255 1.00 74.23 279 THR M C 1
ATOM 838 O O . THR B 2 130 ? 46.436 -21.654 3.257 1.00 75.71 279 THR M O 1
ATOM 842 N N . THR B 2 131 ? 44.267 -21.495 2.658 1.00 86.77 280 THR M N 1
ATOM 843 C CA . THR B 2 131 ? 44.245 -22.794 1.988 1.00 74.81 280 THR M CA 1
ATOM 844 C C . THR B 2 131 ? 43.573 -22.714 0.623 1.00 74.09 280 THR M C 1
ATOM 845 O O . THR B 2 131 ? 43.787 -23.620 -0.187 1.00 77.85 280 THR M O 1
ATOM 849 N N . LYS B 2 132 ? 42.803 -21.637 0.371 1.00 74.24 281 LYS M N 1
ATOM 850 C CA . LYS B 2 132 ? 41.934 -21.537 -0.798 1.00 69.20 281 LYS M CA 1
ATOM 851 C C . LYS B 2 132 ? 42.537 -20.548 -1.792 1.00 59.50 281 LYS M C 1
ATOM 852 O O . LYS B 2 132 ? 43.150 -19.572 -1.409 1.00 86.39 281 LYS M O 1
ATOM 855 N N . ASP B 2 133 ? 42.401 -20.824 -3.081 1.00 75.30 282 ASP M N 1
ATOM 856 C CA . ASP B 2 133 ? 42.671 -19.870 -4.154 1.00 77.75 282 ASP M CA 1
ATOM 857 C C . ASP B 2 133 ? 44.122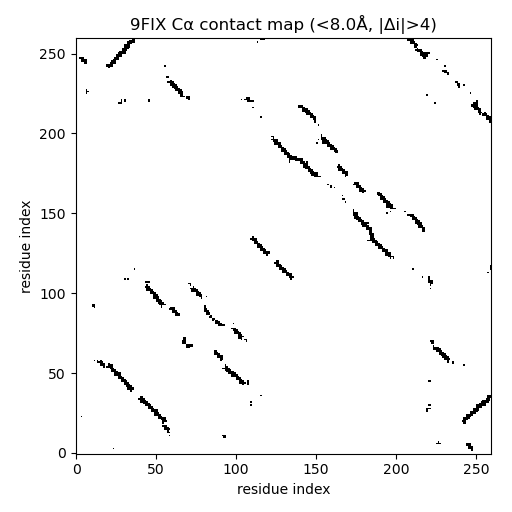 -19.388 -4.135 1.00 77.22 282 ASP M C 1
ATOM 858 O O . ASP B 2 133 ? 44.403 -18.253 -4.511 1.00 83.56 282 ASP M O 1
ATOM 863 N N . ILE B 2 134 ? 45.041 -20.304 -3.798 1.00 71.43 283 ILE M N 1
ATOM 864 C CA . ILE B 2 134 ? 46.450 -19.999 -3.623 1.00 62.55 283 ILE M CA 1
ATOM 865 C C . ILE B 2 134 ? 47.102 -19.892 -4.985 1.00 61.01 283 ILE M C 1
ATOM 866 O O . ILE B 2 134 ? 46.890 -20.765 -5.803 1.00 75.70 283 ILE M O 1
ATOM 871 N N . ILE B 2 135 ? 47.901 -18.849 -5.215 1.00 56.28 284 ILE M N 1
ATOM 872 C CA . ILE B 2 135 ? 48.728 -18.831 -6.402 1.00 65.76 284 ILE M CA 1
ATOM 873 C C . ILE B 2 135 ? 49.944 -19.713 -6.134 1.00 70.26 284 ILE M C 1
ATOM 874 O O . ILE B 2 135 ? 50.650 -19.474 -5.174 1.00 72.51 284 ILE M O 1
ATOM 879 N N . LEU B 2 136 ? 50.134 -20.753 -6.956 1.00 74.36 285 LEU M N 1
ATOM 880 C CA . LEU B 2 136 ? 51.344 -21.561 -6.972 1.00 59.53 285 LEU M CA 1
ATOM 881 C C . LEU B 2 136 ? 52.332 -20.987 -7.994 1.00 60.15 285 LEU M C 1
ATOM 882 O O . LEU B 2 136 ? 52.213 -21.225 -9.200 1.00 63.00 285 LEU M O 1
ATOM 887 N N . PRO B 2 137 ? 53.390 -20.280 -7.550 1.00 59.52 286 PRO M N 1
ATOM 888 C CA . PRO B 2 137 ? 54.236 -19.520 -8.464 1.00 60.61 286 PRO M CA 1
ATOM 889 C C . PRO B 2 137 ? 54.980 -20.433 -9.417 1.00 57.05 286 PRO M C 1
ATOM 890 O O . PRO B 2 137 ? 55.467 -19.957 -10.425 1.00 65.20 286 PRO M O 1
ATOM 894 N N . PHE B 2 138 ? 55.124 -21.719 -9.073 1.00 57.89 287 PHE M N 1
ATOM 895 C CA . PHE B 2 138 ? 55.917 -22.605 -9.915 1.00 60.23 287 PHE M CA 1
ATOM 896 C C . PHE B 2 138 ? 55.245 -23.948 -10.145 1.00 61.53 287 PHE M C 1
ATOM 897 O O . PHE B 2 138 ? 54.730 -24.585 -9.224 1.00 69.36 287 PHE M O 1
ATOM 905 N N . ARG B 2 139 ? 55.345 -24.367 -11.403 1.00 62.33 288 ARG M N 1
ATOM 906 C CA . ARG B 2 139 ? 54.797 -25.611 -11.896 1.00 71.67 288 ARG M CA 1
ATOM 907 C C . ARG B 2 139 ? 56.025 -26.427 -12.238 1.00 67.07 288 ARG M C 1
ATOM 908 O O . ARG B 2 139 ? 56.872 -25.931 -12.978 1.00 64.25 288 ARG M O 1
ATOM 916 N N . VAL B 2 140 ? 56.150 -27.616 -11.645 1.00 70.33 289 VAL M N 1
ATOM 917 C CA . VAL B 2 140 ? 57.312 -28.464 -11.865 1.00 64.10 289 VAL M CA 1
ATOM 918 C C . VAL B 2 140 ? 56.860 -29.685 -12.643 1.00 61.30 289 VAL M C 1
ATOM 919 O O . VAL B 2 140 ? 56.051 -30.453 -12.143 1.00 64.51 289 VAL M O 1
ATOM 923 N N . ILE B 2 141 ? 57.432 -29.918 -13.822 1.00 71.48 290 ILE M N 1
ATOM 924 C CA . ILE B 2 141 ? 56.968 -31.026 -14.643 1.00 71.40 290 ILE M CA 1
ATOM 925 C C . ILE B 2 141 ? 58.076 -32.044 -14.855 1.00 62.13 290 ILE M C 1
ATOM 926 O O . ILE B 2 141 ? 58.916 -31.876 -15.734 1.00 76.34 290 ILE M O 1
ATOM 931 N N . PRO B 2 142 ? 58.129 -33.123 -14.059 1.00 63.14 291 PRO M N 1
ATOM 932 C CA . PRO B 2 142 ? 59.201 -34.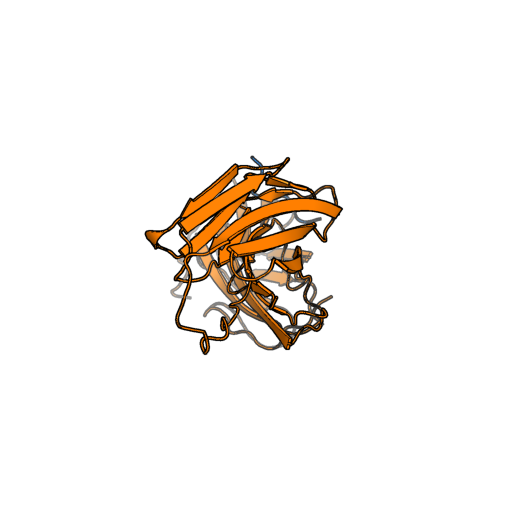116 -14.186 1.00 68.62 291 PRO M CA 1
ATOM 933 C C . PRO B 2 142 ? 58.924 -35.194 -15.223 1.00 75.44 291 PRO M C 1
ATOM 934 O O . PRO B 2 142 ? 57.776 -35.547 -15.448 1.00 82.25 291 PRO M O 1
ATOM 938 N N . LEU B 2 143 ? 59.993 -35.733 -15.813 1.00 85.10 292 LEU M N 1
ATOM 939 C CA . LEU B 2 143 ? 59.899 -36.821 -16.770 1.00 83.11 292 LEU M CA 1
ATOM 940 C C . LEU B 2 143 ? 61.082 -37.762 -16.546 1.00 82.34 292 LEU M C 1
ATOM 941 O O . LEU B 2 143 ? 62.229 -37.321 -16.611 1.00 92.21 292 LEU M O 1
ATOM 946 N N . VAL B 2 144 ? 60.795 -39.039 -16.245 1.00 81.77 293 VAL M N 1
ATOM 947 C CA . VAL B 2 144 ? 61.815 -40.009 -15.877 1.00 85.13 293 VAL M CA 1
ATOM 948 C C . VAL B 2 144 ? 61.675 -41.255 -16.757 1.00 85.85 293 VAL M C 1
ATOM 949 O O . VAL B 2 144 ? 60.588 -41.799 -16.873 1.00 89.57 293 VAL M O 1
ATOM 953 N N . ARG B 2 145 ? 62.798 -41.713 -17.334 1.00 87.80 294 ARG M N 1
ATOM 954 C CA . ARG B 2 145 ? 62.867 -42.885 -18.199 1.00 98.14 294 ARG M CA 1
ATOM 955 C C . ARG B 2 145 ? 64.045 -43.794 -17.797 1.00 105.62 294 ARG M C 1
ATOM 956 O O . ARG B 2 145 ? 65.206 -43.365 -17.720 1.00 102.05 294 ARG M O 1
ATOM 964 N N . GLU B 2 146 ? 63.747 -45.085 -17.582 1.00 102.44 295 GLU M N 1
ATOM 965 C CA . GLU B 2 146 ? 64.756 -46.085 -17.249 1.00 100.87 295 GLU M CA 1
ATOM 966 C C . GLU B 2 146 ? 65.415 -46.596 -18.528 1.00 89.82 295 GLU M C 1
ATOM 967 O O . GLU B 2 146 ? 64.767 -46.717 -19.554 1.00 96.81 295 GLU M O 1
ATOM 973 N N . VAL B 2 147 ? 66.707 -46.904 -18.466 1.00 102.51 296 VAL M N 1
ATOM 974 C CA . VAL B 2 147 ? 67.437 -47.375 -19.633 1.00 114.60 296 VAL M CA 1
ATOM 975 C C . VAL B 2 147 ? 68.158 -48.664 -19.232 1.00 124.48 296 VAL M C 1
ATOM 976 O O . VAL B 2 147 ? 69.307 -48.678 -18.763 1.00 108.73 296 VAL M O 1
ATOM 980 N N . GLY B 2 148 ? 67.417 -49.763 -19.399 1.00 116.59 297 GLY M N 1
ATOM 981 C CA . GLY B 2 148 ? 67.795 -51.023 -18.795 1.00 128.26 297 GLY M CA 1
ATOM 982 C C . GLY B 2 148 ? 68.087 -50.827 -17.311 1.00 120.72 297 GLY M C 1
ATOM 983 O O . GLY B 2 148 ? 67.217 -50.414 -16.542 1.00 115.73 297 GLY M O 1
ATOM 984 N N . ARG B 2 149 ? 69.331 -51.111 -16.934 1.00 102.54 298 ARG M N 1
ATOM 985 C CA . ARG B 2 149 ? 69.688 -51.189 -15.533 1.00 113.44 298 ARG M CA 1
ATOM 986 C C . ARG B 2 149 ? 70.896 -50.288 -15.295 1.00 112.19 298 ARG M C 1
ATOM 987 O O . ARG B 2 149 ? 71.421 -50.242 -14.188 1.00 98.45 298 ARG M O 1
ATOM 990 N N . THR B 2 150 ? 71.297 -49.532 -16.323 1.00 100.65 299 THR M N 1
ATOM 991 C CA . THR B 2 150 ? 72.570 -48.831 -16.284 1.00 97.24 299 THR M CA 1
ATOM 992 C C . THR B 2 150 ? 72.373 -47.309 -16.151 1.00 103.62 299 THR M C 1
ATOM 993 O O . THR B 2 150 ? 73.274 -46.612 -15.667 1.00 83.02 299 THR M O 1
ATOM 997 N N . LYS B 2 151 ? 71.187 -46.792 -16.537 1.00 108.51 300 LYS M N 1
ATOM 998 C CA . LYS B 2 151 ? 70.977 -45.360 -16.743 1.00 99.25 300 LYS M CA 1
ATOM 999 C C . LYS B 2 151 ? 69.561 -44.940 -16.359 1.00 94.03 300 LYS M C 1
ATOM 1000 O O . LYS B 2 151 ? 68.615 -45.681 -16.588 1.00 79.68 300 LYS M O 1
ATOM 1006 N N . LEU B 2 152 ? 69.441 -43.733 -15.785 1.00 96.72 301 LEU M N 1
ATOM 1007 C CA . LEU B 2 152 ? 68.170 -43.040 -15.620 1.00 90.89 301 LEU M CA 1
ATOM 1008 C C . LEU B 2 152 ? 68.205 -41.735 -16.399 1.00 88.07 301 LEU M C 1
ATOM 1009 O O . LEU B 2 152 ? 69.090 -40.924 -16.152 1.00 91.30 301 LEU M O 1
ATOM 1014 N N . GLU B 2 153 ? 67.224 -41.536 -17.284 1.00 83.81 302 GLU M N 1
ATOM 1015 C CA . GLU B 2 153 ? 67.093 -40.305 -18.054 1.00 88.55 302 GLU M CA 1
ATOM 1016 C C . GLU B 2 153 ? 66.051 -39.393 -17.394 1.00 84.87 302 GLU M C 1
ATOM 1017 O O . GLU B 2 153 ? 64.897 -39.780 -17.253 1.00 85.73 302 GLU M O 1
ATOM 1023 N N . VAL B 2 154 ? 66.452 -38.180 -16.987 1.00 74.71 303 VAL M N 1
ATOM 1024 C CA . VAL B 2 154 ? 65.547 -37.279 -16.295 1.00 72.47 303 VAL M CA 1
ATOM 1025 C C . VAL B 2 154 ? 65.509 -35.917 -16.975 1.00 77.01 303 VAL M C 1
ATOM 1026 O O . VAL B 2 154 ? 66.550 -35.309 -17.235 1.00 76.23 303 VAL M O 1
ATOM 1030 N N . LYS B 2 155 ? 64.289 -35.422 -17.196 1.00 81.89 304 LYS M N 1
ATOM 1031 C CA . LYS B 2 155 ? 64.081 -34.063 -17.670 1.00 77.26 304 LYS M CA 1
ATOM 1032 C C . LYS B 2 155 ? 63.128 -33.384 -16.697 1.00 75.01 304 LYS M C 1
ATOM 1033 O O . LYS B 2 155 ? 62.127 -33.966 -16.282 1.00 75.18 304 LYS M O 1
ATOM 1039 N N . VAL B 2 156 ? 63.456 -32.157 -16.306 1.00 68.13 305 VAL M N 1
ATOM 1040 C CA . VAL B 2 156 ? 62.559 -31.426 -15.435 1.00 65.53 305 VAL M CA 1
ATOM 1041 C C . VAL B 2 156 ? 62.328 -30.041 -16.003 1.00 64.59 305 VAL M C 1
ATOM 1042 O O . VAL B 2 156 ? 63.286 -29.351 -16.322 1.00 71.00 305 VAL M O 1
ATOM 1046 N N . VAL B 2 157 ? 61.053 -29.648 -16.082 1.00 63.76 306 VAL M N 1
ATOM 1047 C CA . VAL B 2 157 ? 60.671 -28.358 -16.624 1.00 63.60 306 VAL M CA 1
ATOM 1048 C C . VAL B 2 157 ? 60.058 -27.574 -15.478 1.00 65.12 306 VAL M C 1
ATOM 1049 O O . VAL B 2 157 ? 59.240 -28.129 -14.750 1.00 68.55 306 VAL M O 1
ATOM 1053 N N . ILE B 2 158 ? 60.513 -26.323 -15.313 1.00 62.02 307 ILE M N 1
ATOM 1054 C CA . ILE B 2 158 ? 59.889 -25.408 -14.378 1.00 68.41 307 ILE M CA 1
ATOM 1055 C C . ILE B 2 158 ? 59.212 -24.308 -15.186 1.00 72.49 307 ILE M C 1
ATOM 1056 O O . ILE B 2 158 ? 59.800 -23.769 -16.122 1.00 70.75 307 ILE M O 1
ATOM 1061 N N . LYS B 2 159 ? 57.967 -24.003 -14.816 1.00 70.38 308 LYS M N 1
ATOM 1062 C CA . LYS B 2 159 ? 57.218 -22.919 -15.427 1.00 72.54 308 LYS M CA 1
ATOM 1063 C C . LYS B 2 159 ? 56.881 -21.905 -14.348 1.00 65.46 308 LYS M C 1
ATOM 1064 O O . LYS B 2 159 ? 56.311 -22.272 -13.329 1.00 70.92 308 LYS M O 1
ATOM 1070 N N . SER B 2 160 ? 57.203 -20.636 -14.587 1.00 62.62 309 SER M N 1
ATOM 1071 C CA . SER B 2 160 ? 56.801 -19.581 -13.671 1.00 63.35 309 SER M CA 1
ATOM 1072 C C . SER B 2 160 ? 55.414 -19.053 -14.010 1.00 65.83 309 SER M C 1
ATOM 1073 O O . SER B 2 160 ? 55.079 -18.836 -15.165 1.00 74.18 309 SER M O 1
ATOM 1076 N N . ASN B 2 161 ? 54.639 -18.749 -12.976 1.00 78.91 310 ASN M N 1
ATOM 1077 C CA . ASN B 2 161 ? 53.207 -18.575 -13.112 1.00 71.03 310 ASN M CA 1
ATOM 1078 C C . ASN B 2 161 ? 52.806 -17.256 -12.462 1.00 69.62 310 ASN M C 1
ATOM 1079 O O . ASN B 2 161 ? 52.211 -17.226 -11.377 1.00 77.53 310 ASN M O 1
ATOM 1084 N N . PHE B 2 162 ? 53.174 -16.156 -13.129 1.00 64.98 311 PHE M N 1
ATOM 1085 C CA . PHE B 2 162 ? 52.945 -14.830 -12.577 1.00 64.46 311 PHE M CA 1
ATOM 1086 C C .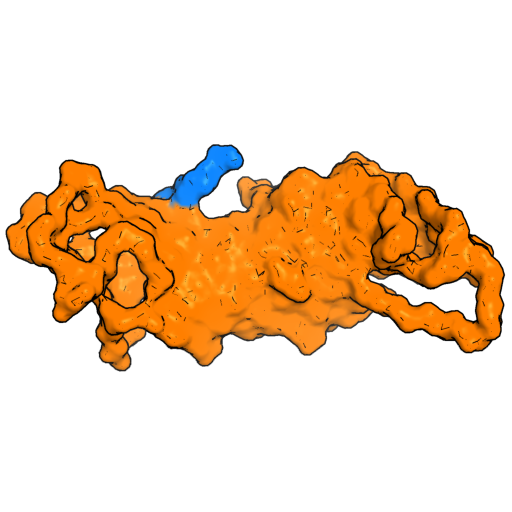 PHE B 2 162 ? 53.351 -13.732 -13.567 1.00 63.41 311 PHE M C 1
ATOM 1087 O O . PHE B 2 162 ? 54.031 -13.974 -14.558 1.00 67.39 311 PHE M O 1
ATOM 1095 N N . LYS B 2 163 ? 52.928 -12.498 -13.285 1.00 72.99 312 LYS M N 1
ATOM 1096 C CA . LYS B 2 163 ? 53.094 -11.404 -14.231 1.00 79.19 312 LYS M CA 1
ATOM 1097 C C . LYS B 2 163 ? 54.550 -11.347 -14.708 1.00 82.20 312 LYS M C 1
ATOM 1098 O O . LYS B 2 163 ? 55.467 -11.352 -13.892 1.00 83.72 312 LYS M O 1
ATOM 1104 N N . PRO B 2 164 ? 54.811 -11.264 -16.033 1.00 80.83 313 PRO M N 1
ATOM 1105 C CA . PRO B 2 164 ? 56.166 -11.031 -16.574 1.00 73.63 313 PRO M CA 1
ATOM 1106 C C . PRO B 2 164 ? 56.998 -9.890 -15.993 1.00 75.65 313 PRO M C 1
ATOM 1107 O O . PRO B 2 164 ? 58.218 -9.838 -16.173 1.00 78.94 313 PRO M O 1
ATOM 1111 N N . SER B 2 165 ? 56.297 -8.932 -15.380 1.00 80.15 314 SER M N 1
ATOM 1112 C CA . SER B 2 165 ? 56.880 -7.722 -14.825 1.00 80.51 314 SER M CA 1
ATOM 1113 C C . SER B 2 165 ? 57.722 -8.058 -13.590 1.00 83.61 314 SER M C 1
ATOM 1114 O O . SER B 2 165 ? 58.673 -7.342 -13.298 1.00 79.13 314 SER M O 1
ATOM 1117 N N . LEU B 2 166 ? 57.309 -9.118 -12.861 1.00 81.51 315 LEU M N 1
ATOM 1118 C CA . LEU B 2 166 ? 57.892 -9.590 -11.610 1.00 70.04 315 LEU M CA 1
ATOM 1119 C C . LEU B 2 166 ? 58.954 -10.658 -11.870 1.00 82.82 315 LEU M C 1
ATOM 1120 O O . LEU B 2 166 ? 58.748 -11.523 -12.727 1.00 73.51 315 LEU M O 1
ATOM 1125 N N . LEU B 2 167 ? 60.035 -10.617 -11.061 1.00 77.06 316 LEU M N 1
ATOM 1126 C CA . LEU B 2 167 ? 61.124 -11.584 -11.082 1.00 70.61 316 LEU M CA 1
ATOM 1127 C C . LEU B 2 167 ? 61.143 -12.442 -9.814 1.00 66.28 316 LEU M C 1
ATOM 1128 O O . LEU B 2 167 ? 61.318 -11.925 -8.715 1.00 63.58 316 LEU M O 1
ATOM 1133 N N . ALA B 2 168 ? 61.050 -13.765 -9.964 1.00 64.94 317 ALA M N 1
ATOM 1134 C CA . ALA B 2 168 ? 61.458 -14.654 -8.885 1.00 61.82 317 ALA M CA 1
ATOM 1135 C C . ALA B 2 168 ? 62.963 -14.615 -8.792 1.00 56.46 317 ALA M C 1
ATOM 1136 O O . ALA B 2 168 ? 63.626 -14.468 -9.804 1.00 66.10 317 ALA M O 1
ATOM 1138 N N . GLN B 2 169 ? 63.483 -14.824 -7.590 1.00 61.36 318 GLN M N 1
ATOM 1139 C CA . GLN B 2 169 ? 64.907 -15.032 -7.439 1.00 63.97 318 GLN M CA 1
ATOM 1140 C C . GLN B 2 169 ? 65.197 -16.171 -6.468 1.00 66.36 318 GLN M C 1
ATOM 1141 O O . GLN B 2 169 ? 64.297 -16.697 -5.818 1.00 55.62 318 GLN M O 1
ATOM 1147 N N . LYS B 2 170 ? 66.483 -16.535 -6.394 1.00 67.35 319 LYS M N 1
ATOM 1148 C CA . LYS B 2 170 ? 66.970 -17.584 -5.512 1.00 64.99 319 LYS M CA 1
ATOM 1149 C C . LYS B 2 170 ? 66.230 -18.893 -5.754 1.00 64.23 319 LYS M C 1
ATOM 1150 O O . LYS B 2 170 ? 65.783 -19.495 -4.799 1.00 58.29 319 LYS M O 1
ATOM 1156 N N . ILE B 2 171 ? 66.122 -19.278 -7.029 1.00 70.30 320 ILE M N 1
ATOM 1157 C CA . ILE B 2 171 ? 65.403 -20.527 -7.411 1.00 65.46 320 ILE M CA 1
ATOM 1158 C C . ILE B 2 171 ? 66.346 -21.717 -7.212 1.00 66.10 320 ILE M C 1
ATOM 1159 O O . ILE B 2 171 ? 67.415 -21.734 -7.853 1.00 76.49 320 ILE M O 1
ATOM 1164 N N . GLU B 2 172 ? 65.963 -22.663 -6.351 1.00 66.06 321 GLU M N 1
ATOM 1165 C CA . GLU B 2 172 ? 66.793 -23.875 -6.124 1.00 68.63 321 GLU M CA 1
ATOM 1166 C C . GLU B 2 172 ? 65.959 -25.118 -6.442 1.00 67.14 321 GLU M C 1
ATOM 1167 O O . GLU B 2 172 ? 64.988 -25.374 -5.710 1.00 64.54 321 GLU M O 1
ATOM 1173 N N . VAL B 2 173 ? 66.332 -25.857 -7.490 1.00 61.58 322 VAL M N 1
ATOM 1174 C CA . VAL B 2 173 ? 65.615 -27.119 -7.837 1.00 56.21 322 VAL M CA 1
ATOM 1175 C C . VAL B 2 173 ? 66.450 -28.295 -7.325 1.00 57.15 322 VAL M C 1
ATOM 1176 O O . VAL B 2 173 ? 67.674 -28.283 -7.551 1.00 67.72 322 VAL M O 1
ATOM 1180 N N . ARG B 2 174 ? 65.816 -29.263 -6.659 1.00 51.39 323 ARG M N 1
ATOM 1181 C CA . ARG B 2 174 ? 66.544 -30.371 -6.095 1.00 58.77 323 ARG M CA 1
ATOM 1182 C C . ARG B 2 174 ? 65.935 -31.657 -6.659 1.00 66.48 323 ARG M C 1
ATOM 1183 O O . ARG B 2 174 ? 64.778 -31.972 -6.379 1.00 63.36 323 ARG M O 1
ATOM 1191 N N . ILE B 2 175 ? 66.714 -32.373 -7.489 1.00 72.73 324 ILE M N 1
ATOM 1192 C CA . ILE B 2 175 ? 66.304 -33.647 -8.067 1.00 74.37 324 ILE M CA 1
ATOM 1193 C C . ILE B 2 175 ? 67.060 -34.762 -7.358 1.00 70.02 324 ILE M C 1
ATOM 1194 O O . ILE B 2 175 ? 68.283 -34.783 -7.427 1.00 78.41 324 ILE M O 1
ATOM 1199 N N . PRO B 2 176 ? 66.380 -35.655 -6.602 1.00 74.08 325 PRO M N 1
ATOM 1200 C CA . PRO B 2 176 ? 67.045 -36.781 -5.934 1.00 82.45 325 PRO M CA 1
ATOM 1201 C C . PRO B 2 176 ? 67.496 -37.912 -6.852 1.00 81.99 325 PRO M C 1
ATOM 1202 O O . PRO B 2 176 ? 66.849 -38.205 -7.856 1.00 88.16 325 PRO M O 1
ATOM 1206 N N . THR B 2 177 ? 68.609 -38.541 -6.453 1.00 89.81 326 THR M N 1
ATOM 1207 C CA . THR B 2 177 ? 69.290 -39.573 -7.224 1.00 87.42 326 THR M CA 1
ATOM 1208 C C . THR B 2 177 ? 69.367 -40.834 -6.380 1.00 76.74 326 THR M C 1
ATOM 1209 O O . THR B 2 177 ? 69.608 -40.718 -5.188 1.00 85.44 326 THR M O 1
ATOM 1213 N N . PRO B 2 178 ? 69.265 -42.047 -6.966 1.00 79.41 327 PRO M N 1
ATOM 1214 C CA . PRO B 2 178 ? 69.387 -43.307 -6.219 1.00 83.08 327 PRO M CA 1
ATOM 1215 C C . PRO B 2 178 ? 70.703 -43.464 -5.460 1.00 89.35 327 PRO M C 1
ATOM 1216 O O . PRO B 2 178 ? 71.653 -42.729 -5.733 1.00 86.55 327 PRO M O 1
ATOM 1220 N N . LEU B 2 179 ? 70.755 -44.419 -4.513 1.00 90.85 328 LEU M N 1
ATOM 1221 C CA . LEU B 2 179 ? 71.957 -44.592 -3.705 1.00 99.02 328 LEU M CA 1
ATOM 1222 C C . LEU B 2 179 ? 73.054 -45.259 -4.530 1.00 98.57 328 LEU M C 1
ATOM 1223 O O . LEU B 2 179 ? 74.233 -45.044 -4.245 1.00 81.60 328 LEU M O 1
ATOM 1228 N N . ASN B 2 180 ? 72.642 -46.011 -5.572 1.00 90.63 329 ASN M N 1
ATOM 1229 C CA . ASN B 2 180 ? 73.547 -46.730 -6.465 1.00 93.63 329 ASN M CA 1
ATOM 1230 C C . ASN B 2 180 ? 73.988 -45.844 -7.643 1.00 101.63 329 ASN M C 1
ATOM 1231 O O . ASN B 2 180 ? 74.061 -46.283 -8.792 1.00 88.17 329 ASN M O 1
ATOM 1236 N N . THR B 2 181 ? 74.342 -44.589 -7.367 1.00 94.71 330 THR M N 1
ATOM 1237 C CA . THR B 2 181 ? 74.570 -43.649 -8.446 1.00 93.03 330 THR M CA 1
ATOM 1238 C C . THR B 2 181 ? 76.076 -43.503 -8.607 1.00 92.75 330 THR M C 1
ATOM 1239 O O . THR B 2 181 ? 76.729 -42.994 -7.699 1.00 85.31 330 THR M O 1
ATOM 1243 N N . SER B 2 182 ? 76.603 -43.933 -9.766 1.00 85.70 331 SER M N 1
ATOM 1244 C CA . SER B 2 182 ? 78.030 -43.836 -10.053 1.00 84.48 331 SER M CA 1
ATOM 1245 C C . SER B 2 182 ? 78.399 -42.454 -10.572 1.00 87.27 331 SER M C 1
ATOM 1246 O O . SER B 2 182 ? 79.532 -42.011 -10.408 1.00 91.90 331 SER M O 1
ATOM 1249 N N . GLY B 2 183 ? 77.456 -41.792 -11.241 1.00 88.63 332 GLY M N 1
ATOM 1250 C CA . GLY B 2 183 ? 77.731 -40.464 -11.751 1.00 92.21 332 GLY M CA 1
ATOM 1251 C C . GLY B 2 183 ? 76.505 -39.866 -12.421 1.00 84.10 332 GLY M C 1
ATOM 1252 O O . GLY B 2 183 ? 75.526 -40.573 -12.667 1.00 82.06 332 GLY M O 1
ATOM 1253 N N . VAL B 2 184 ? 76.609 -38.564 -12.715 1.00 81.78 333 VAL M N 1
ATOM 1254 C CA . VAL B 2 184 ? 75.531 -37.802 -13.317 1.00 82.46 333 VAL M CA 1
ATOM 1255 C C . VAL B 2 184 ? 76.063 -36.807 -14.348 1.00 75.01 333 VAL M C 1
ATOM 1256 O O . VAL B 2 184 ? 76.934 -35.997 -14.037 1.00 69.14 333 VAL M O 1
ATOM 1260 N N . GLN B 2 185 ? 75.468 -36.833 -15.553 1.00 77.96 334 GLN M N 1
ATOM 1261 C CA . GLN B 2 185 ? 75.631 -35.774 -16.541 1.00 73.84 334 GLN M CA 1
ATOM 1262 C C . GLN B 2 185 ? 74.381 -34.883 -16.530 1.00 77.40 334 GLN M C 1
ATOM 1263 O O . GLN B 2 185 ? 73.251 -35.394 -16.530 1.00 71.19 334 GLN M O 1
ATOM 1269 N N . VAL B 2 186 ? 74.570 -33.553 -16.448 1.00 71.07 335 VAL M N 1
ATOM 1270 C CA . VAL B 2 186 ? 73.446 -32.639 -16.622 1.00 74.24 335 VAL M CA 1
ATOM 1271 C C . VAL B 2 186 ? 73.776 -31.573 -17.665 1.00 75.91 335 VAL M C 1
ATOM 1272 O O . VAL B 2 186 ? 74.890 -31.060 -17.727 1.00 71.03 335 VAL M O 1
ATOM 1276 N N . ILE B 2 187 ? 72.765 -31.204 -18.452 1.00 76.62 336 ILE M N 1
ATOM 1277 C CA . ILE B 2 187 ? 72.829 -30.011 -19.276 1.00 81.62 336 ILE M CA 1
ATOM 1278 C C . ILE B 2 187 ? 71.732 -29.065 -18.810 1.00 73.66 336 ILE M C 1
ATOM 1279 O O . ILE B 2 187 ? 70.596 -29.494 -18.654 1.00 68.01 336 ILE M O 1
ATOM 1284 N N . CYS B 2 188 ? 72.035 -27.774 -18.676 1.00 77.95 337 CYS M N 1
ATOM 1285 C CA . CYS B 2 188 ? 70.943 -26.813 -18.575 1.00 73.67 337 CYS M CA 1
ATOM 1286 C C . CYS B 2 188 ? 71.324 -25.457 -19.163 1.00 68.18 337 CYS M C 1
ATOM 1287 O O . CYS B 2 188 ? 72.397 -24.938 -18.893 1.00 76.66 337 CYS M O 1
ATOM 1290 N N . MET B 2 189 ? 70.412 -24.885 -19.957 1.00 83.33 338 MET M N 1
ATOM 1291 C CA . MET B 2 189 ? 70.657 -23.634 -20.667 1.00 75.27 338 MET M CA 1
ATOM 1292 C C . MET B 2 189 ? 70.677 -22.457 -19.691 1.00 69.14 338 MET M C 1
ATOM 1293 O O . MET B 2 189 ? 71.476 -21.549 -19.856 1.00 75.74 338 MET M O 1
ATOM 1298 N N . LYS B 2 190 ? 69.799 -22.485 -18.684 1.00 68.85 339 LYS M N 1
ATOM 1299 C CA . LYS B 2 190 ? 69.752 -21.470 -17.649 1.00 69.19 339 LYS M CA 1
ATOM 1300 C C . LYS B 2 190 ? 70.341 -22.030 -16.360 1.00 74.83 339 LYS M C 1
ATOM 1301 O O . LYS B 2 190 ? 70.098 -23.197 -16.020 1.00 75.53 339 LYS M O 1
ATOM 1307 N N . GLY B 2 191 ? 71.076 -21.171 -15.638 1.00 74.01 340 GLY M N 1
ATOM 1308 C CA . GLY B 2 191 ? 71.564 -21.470 -14.296 1.00 71.66 340 GLY M CA 1
ATOM 1309 C C . GLY B 2 191 ? 72.754 -22.429 -14.306 1.00 74.82 340 GLY M C 1
ATOM 1310 O O . GLY B 2 191 ? 73.338 -22.691 -15.348 1.00 85.39 340 GLY M O 1
ATOM 1311 N N . LYS B 2 192 ? 73.099 -22.946 -13.126 1.00 76.48 341 LYS M N 1
ATOM 1312 C CA . LYS B 2 192 ? 74.189 -23.889 -12.945 1.00 71.58 341 LYS M CA 1
ATOM 1313 C C . LYS B 2 192 ? 73.656 -25.043 -12.113 1.00 70.62 341 LYS M C 1
ATOM 1314 O O . LYS B 2 192 ? 72.886 -24.810 -11.191 1.00 57.96 341 LYS M O 1
ATOM 1317 N N . ALA B 2 193 ? 74.035 -26.275 -12.467 1.00 76.87 342 ALA M N 1
ATOM 1318 C CA . ALA B 2 193 ? 73.631 -27.442 -11.703 1.00 74.43 342 ALA M CA 1
ATOM 1319 C C . ALA B 2 193 ? 74.848 -28.301 -11.442 1.00 72.47 342 ALA M C 1
ATOM 1320 O O . ALA B 2 193 ? 75.652 -28.481 -12.327 1.00 89.79 342 ALA M O 1
ATOM 1322 N N . LYS B 2 194 ? 74.938 -28.849 -10.238 1.00 80.83 343 LYS M N 1
ATOM 1323 C CA . LYS B 2 194 ? 75.984 -29.787 -9.903 1.00 87.49 343 LYS M CA 1
ATOM 1324 C C . LYS B 2 194 ? 75.361 -30.924 -9.094 1.00 80.33 343 LYS M C 1
ATOM 1325 O O . LYS B 2 194 ? 74.458 -30.700 -8.300 1.00 92.79 343 LYS M O 1
ATOM 1331 N N . TYR B 2 195 ? 75.846 -32.149 -9.326 1.00 86.68 344 TYR M N 1
ATOM 1332 C CA . TYR B 2 195 ? 75.504 -33.321 -8.536 1.00 77.33 344 TYR M CA 1
ATOM 1333 C C . TYR B 2 195 ? 76.209 -33.222 -7.199 1.00 79.31 344 TYR M C 1
ATOM 1334 O O . TYR B 2 195 ? 77.392 -32.905 -7.157 1.00 95.42 344 TYR M O 1
ATOM 1343 N N . LYS B 2 196 ? 75.466 -33.508 -6.133 1.00 90.27 345 LYS M N 1
ATOM 1344 C CA . LYS B 2 196 ? 75.991 -33.504 -4.779 1.00 96.86 345 LYS M CA 1
ATOM 1345 C C . LYS B 2 196 ? 75.830 -34.920 -4.236 1.00 90.83 345 LYS M C 1
ATOM 1346 O O . LYS B 2 196 ? 74.728 -35.288 -3.861 1.00 90.55 345 LYS M O 1
ATOM 1352 N N . ALA B 2 197 ? 76.912 -35.711 -4.211 1.00 97.43 346 ALA M N 1
ATOM 1353 C CA . ALA B 2 197 ? 76.791 -37.136 -3.922 1.00 100.96 346 ALA M CA 1
ATOM 1354 C C . ALA B 2 197 ? 76.565 -37.376 -2.428 1.00 97.82 346 ALA M C 1
ATOM 1355 O O . ALA B 2 197 ? 75.849 -38.308 -2.048 1.00 89.00 346 ALA M O 1
ATOM 1357 N N . SER B 2 198 ? 77.194 -36.523 -1.603 1.00 96.94 347 SER M N 1
ATOM 1358 C CA . SER B 2 198 ? 76.974 -36.487 -0.164 1.00 98.93 347 SER M CA 1
ATOM 1359 C C . SER B 2 198 ? 75.474 -36.492 0.153 1.00 100.18 347 SER M C 1
ATOM 1360 O O . SER B 2 198 ? 75.049 -37.174 1.079 1.00 106.08 347 SER M O 1
ATOM 1363 N N . GLU B 2 199 ? 74.678 -35.758 -0.642 1.00 92.58 348 GLU M N 1
ATOM 1364 C CA . GLU B 2 199 ? 73.268 -35.514 -0.371 1.00 87.28 348 GLU M CA 1
ATOM 1365 C C . GLU B 2 199 ? 72.371 -36.336 -1.299 1.00 81.01 348 GLU M C 1
ATOM 1366 O O . GLU B 2 199 ? 71.156 -36.325 -1.170 1.00 83.07 348 GLU M O 1
ATOM 1372 N N . ASN B 2 200 ? 72.961 -37.073 -2.238 1.00 88.86 349 ASN M N 1
ATOM 1373 C CA . ASN B 2 200 ? 72.194 -37.870 -3.183 1.00 87.75 349 ASN M CA 1
ATOM 1374 C C . ASN B 2 200 ? 71.137 -37.024 -3.889 1.00 84.82 349 ASN M C 1
ATOM 1375 O O . ASN B 2 200 ? 69.970 -37.418 -3.936 1.00 77.25 349 ASN M O 1
ATOM 1380 N N . ALA B 2 201 ? 71.575 -35.892 -4.473 1.00 78.97 350 ALA M N 1
ATOM 1381 C CA . ALA B 2 201 ? 70.694 -35.062 -5.279 1.00 76.97 350 ALA M CA 1
ATOM 1382 C C . ALA B 2 201 ? 71.447 -34.216 -6.298 1.00 77.48 350 ALA M C 1
ATOM 1383 O O . ALA B 2 201 ? 72.566 -33.776 -6.064 1.00 71.59 350 ALA M O 1
ATOM 1385 N N . ILE B 2 202 ? 70.743 -33.913 -7.395 1.00 74.47 351 ILE M N 1
ATOM 1386 C CA . ILE B 2 202 ? 71.147 -32.857 -8.310 1.00 69.93 351 ILE M CA 1
ATOM 1387 C C . ILE B 2 202 ? 70.539 -31.532 -7.854 1.00 69.53 351 ILE M C 1
ATOM 1388 O O . ILE B 2 202 ? 69.347 -31.412 -7.548 1.00 66.52 351 ILE M O 1
ATOM 1393 N N . VAL B 2 203 ? 71.373 -30.505 -7.823 1.00 63.79 352 VAL M N 1
ATOM 1394 C CA . VAL B 2 203 ? 70.915 -29.242 -7.299 1.00 60.66 352 VAL M CA 1
ATOM 1395 C C . VAL B 2 203 ? 71.115 -28.202 -8.367 1.00 64.73 352 VAL M C 1
ATOM 1396 O O . VAL B 2 203 ? 72.254 -27.867 -8.657 1.00 69.79 352 VAL M O 1
ATOM 1400 N N . TRP B 2 204 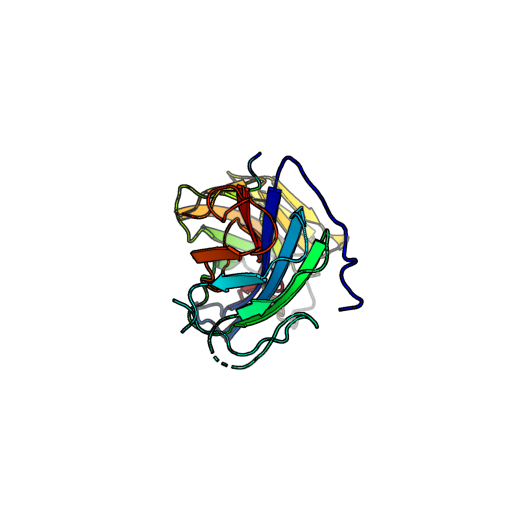? 69.990 -27.688 -8.870 1.00 67.58 353 TRP M N 1
ATOM 1401 C CA . TRP B 2 204 ? 69.977 -26.723 -9.951 1.00 67.68 353 TRP M CA 1
ATOM 1402 C C . TRP B 2 204 ? 69.579 -25.375 -9.372 1.00 64.30 353 TRP M C 1
ATOM 1403 O O . TRP B 2 204 ? 68.546 -25.287 -8.728 1.00 65.23 353 TRP M O 1
ATOM 1414 N N . LYS B 2 205 ? 70.452 -24.373 -9.555 1.00 62.31 354 LYS M N 1
ATOM 1415 C CA . LYS B 2 205 ? 70.253 -23.042 -9.020 1.00 61.92 354 LYS M CA 1
ATOM 1416 C C . LYS B 2 205 ? 70.191 -22.012 -10.143 1.00 67.90 354 LYS M C 1
ATOM 1417 O O . LYS B 2 205 ? 71.032 -22.017 -11.033 1.00 68.91 354 LYS M O 1
ATOM 1423 N N . ILE B 2 206 ? 69.209 -21.108 -10.031 1.00 67.81 355 ILE M N 1
ATOM 1424 C CA . ILE B 2 206 ? 68.960 -20.034 -10.975 1.00 62.75 355 ILE M CA 1
ATOM 1425 C C . ILE B 2 206 ? 68.848 -18.724 -10.198 1.00 62.79 355 ILE M C 1
ATOM 1426 O O . ILE B 2 206 ? 68.008 -18.617 -9.304 1.00 66.92 355 ILE M O 1
ATOM 1431 N N . LYS B 2 207 ? 69.670 -17.730 -10.548 1.00 69.52 356 LYS M N 1
ATOM 1432 C CA . LYS B 2 207 ? 69.709 -16.486 -9.795 1.00 68.05 356 LYS M CA 1
ATOM 1433 C C . LYS B 2 207 ? 68.357 -15.788 -9.919 1.00 64.37 356 LYS M C 1
ATOM 1434 O O . LYS B 2 207 ? 67.786 -15.400 -8.908 1.00 72.52 356 LYS M O 1
ATOM 1440 N N . ARG B 2 208 ? 67.810 -15.665 -11.135 1.00 65.12 357 ARG M N 1
ATOM 1441 C CA . ARG B 2 208 ? 66.481 -15.073 -11.261 1.00 76.40 357 ARG M CA 1
ATOM 1442 C C . ARG B 2 208 ? 65.742 -15.513 -12.527 1.00 66.23 357 ARG M C 1
ATOM 1443 O O . ARG B 2 208 ? 66.348 -15.895 -13.520 1.00 74.54 357 ARG M O 1
ATOM 1451 N N . MET B 2 209 ? 64.406 -15.484 -12.448 1.00 61.53 358 MET M N 1
ATOM 1452 C CA . MET B 2 209 ? 63.528 -15.948 -13.514 1.00 61.06 358 MET M CA 1
ATOM 1453 C C . MET B 2 209 ? 62.268 -15.085 -13.494 1.00 65.39 358 MET M C 1
ATOM 1454 O O . MET B 2 209 ? 61.704 -14.829 -12.432 1.00 61.93 358 MET M O 1
ATOM 1459 N N . ALA B 2 210 ? 61.878 -14.619 -14.690 1.00 74.89 359 ALA M N 1
ATOM 1460 C CA . ALA B 2 210 ? 60.706 -13.781 -14.883 1.00 73.34 359 ALA M CA 1
ATOM 1461 C C . ALA B 2 210 ? 59.438 -14.625 -14.932 1.00 69.37 359 ALA M C 1
ATOM 1462 O O . ALA B 2 210 ? 59.479 -15.807 -15.260 1.00 59.06 359 ALA M O 1
ATOM 1464 N N . GLY B 2 211 ? 58.304 -13.990 -14.642 1.00 72.99 360 GLY M N 1
ATOM 1465 C CA . GLY B 2 211 ? 57.013 -14.662 -14.706 1.00 75.07 360 GLY M CA 1
ATOM 1466 C C . GLY B 2 211 ? 56.668 -15.080 -16.133 1.00 73.36 360 GLY M C 1
ATOM 1467 O O . GLY B 2 211 ? 57.184 -14.497 -17.084 1.00 77.94 360 GLY M O 1
ATOM 1468 N N . MET B 2 212 ? 55.809 -16.104 -16.247 1.00 75.08 361 MET M N 1
ATOM 1469 C CA . MET B 2 212 ? 55.373 -16.675 -17.520 1.00 78.45 361 MET M CA 1
ATOM 1470 C C . MET B 2 212 ? 56.587 -17.073 -18.357 1.00 73.98 361 MET M C 1
ATOM 1471 O O . MET B 2 212 ? 56.855 -16.456 -19.375 1.00 74.03 361 MET M O 1
ATOM 1476 N N . LYS B 2 213 ? 57.323 -18.096 -17.910 1.00 80.24 362 LYS M N 1
ATOM 1477 C CA . LYS B 2 213 ? 58.530 -18.562 -18.581 1.00 76.24 362 LYS M CA 1
ATOM 1478 C C . LYS B 2 213 ? 58.727 -20.047 -18.307 1.00 69.05 362 LYS M C 1
ATOM 1479 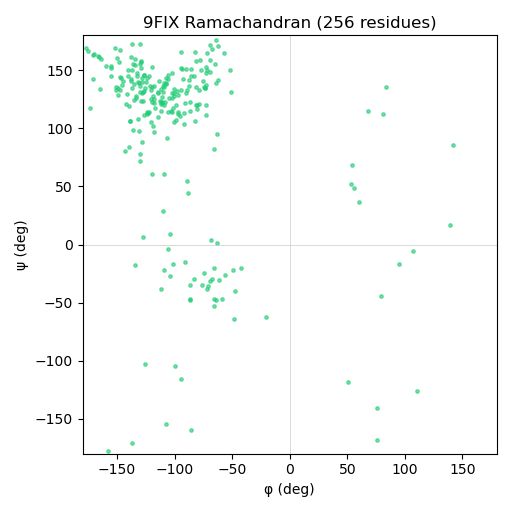O O . LYS B 2 213 ? 58.015 -20.621 -17.487 1.00 77.93 362 LYS M O 1
ATOM 1485 N N . GLU B 2 214 ? 59.670 -20.647 -19.044 1.00 64.08 363 GLU M N 1
ATOM 1486 C CA . GLU B 2 214 ? 59.940 -22.076 -18.994 1.00 65.39 363 GLU M CA 1
ATOM 1487 C C . GLU B 2 214 ? 61.446 -22.291 -18.976 1.00 65.62 363 GLU M C 1
ATOM 1488 O O . GLU B 2 214 ? 62.185 -21.672 -19.731 1.00 78.76 363 GLU M O 1
ATOM 1494 N N . SER B 2 215 ? 61.895 -23.180 -18.101 1.00 62.08 364 SER M N 1
ATOM 1495 C CA . SER B 2 215 ? 63.266 -23.636 -18.144 1.00 57.03 364 SER M CA 1
ATOM 1496 C C . SER B 2 215 ? 63.239 -25.132 -17.922 1.00 61.10 364 SER M C 1
ATOM 1497 O O . SER B 2 215 ? 62.339 -25.648 -17.257 1.00 74.82 364 SER M O 1
ATOM 1500 N N . GLN B 2 216 ? 64.222 -25.808 -18.501 1.00 64.90 365 GLN M N 1
ATOM 1501 C CA . GLN B 2 216 ? 64.318 -27.240 -18.342 1.00 75.95 365 GLN M CA 1
ATOM 1502 C C . GLN B 2 216 ? 65.759 -27.644 -18.066 1.00 76.49 365 GLN M C 1
ATOM 1503 O O . GLN B 2 216 ? 66.696 -26.903 -18.380 1.00 67.91 365 GLN M O 1
ATOM 1509 N N . ILE B 2 217 ? 65.875 -28.808 -17.414 1.00 68.83 366 ILE M N 1
ATOM 1510 C CA . ILE B 2 217 ? 67.146 -29.425 -17.127 1.00 63.00 366 ILE M CA 1
ATOM 1511 C C . ILE B 2 217 ? 67.029 -30.862 -17.579 1.00 67.70 366 ILE M C 1
ATOM 1512 O O . ILE B 2 217 ? 66.003 -31.493 -17.344 1.00 84.28 366 ILE M O 1
ATOM 1517 N N . SER B 2 218 ? 68.090 -31.329 -18.241 1.00 73.50 367 SER M N 1
ATOM 1518 C CA . SER B 2 218 ? 68.255 -32.725 -18.600 1.00 68.69 367 SER M CA 1
ATOM 1519 C C . SER B 2 218 ? 69.362 -33.300 -17.739 1.00 59.27 367 SER M C 1
ATOM 1520 O O . SER B 2 218 ? 70.356 -32.631 -17.492 1.00 68.17 367 SER M O 1
ATOM 1523 N N . ALA B 2 219 ? 69.179 -34.524 -17.261 1.00 67.31 368 ALA M N 1
ATOM 1524 C CA . ALA B 2 219 ? 70.247 -35.198 -16.539 1.00 70.31 368 ALA M CA 1
ATOM 1525 C C . ALA B 2 219 ? 70.247 -36.658 -16.945 1.00 65.03 368 ALA M C 1
ATOM 1526 O O . ALA B 2 219 ? 69.184 -37.200 -17.216 1.00 69.08 368 ALA M O 1
ATOM 1528 N N . GLU B 2 220 ? 71.440 -37.254 -17.011 1.00 71.39 369 GLU M N 1
ATOM 1529 C CA . GLU B 2 220 ? 71.589 -38.685 -17.232 1.00 75.81 369 GLU M CA 1
ATOM 1530 C C . GLU B 2 220 ? 72.282 -39.257 -16.008 1.00 71.32 369 GLU M C 1
ATOM 1531 O O . GLU B 2 220 ? 73.346 -38.785 -15.623 1.00 72.15 369 GLU M O 1
ATOM 1537 N N . ILE B 2 221 ? 71.623 -40.218 -15.365 1.00 75.48 370 ILE M N 1
ATOM 1538 C CA . ILE B 2 221 ? 72.103 -40.724 -14.095 1.00 82.26 370 ILE M CA 1
ATOM 1539 C C . ILE B 2 221 ? 72.631 -42.126 -14.319 1.00 82.51 370 ILE M C 1
ATOM 1540 O O . ILE B 2 221 ? 71.861 -42.992 -14.752 1.00 71.42 370 ILE M O 1
ATOM 1545 N N . GLU B 2 222 ? 73.930 -42.305 -14.023 1.00 81.30 371 GLU M N 1
ATOM 1546 C CA . GLU B 2 222 ? 74.613 -43.571 -14.239 1.00 87.94 371 GLU M CA 1
ATOM 1547 C C . GLU B 2 222 ? 74.524 -44.428 -12.975 1.00 90.64 371 GLU M C 1
ATOM 1548 O O . GLU B 2 222 ? 74.966 -44.007 -11.899 1.00 83.80 371 GLU M O 1
ATOM 1554 N N . LEU B 2 223 ? 73.935 -45.626 -13.141 1.00 81.93 372 LEU M N 1
ATOM 1555 C CA . LEU B 2 223 ? 73.602 -46.534 -12.050 1.00 85.63 372 LEU M CA 1
ATOM 1556 C C . LEU B 2 223 ? 74.600 -47.692 -11.897 1.00 90.19 372 LEU M C 1
ATOM 1557 O O . LEU B 2 223 ? 74.668 -48.561 -12.764 1.00 96.05 372 LEU M O 1
ATOM 1562 N N . LEU B 2 224 ? 75.298 -47.767 -10.747 1.00 96.75 373 LEU M N 1
ATOM 1563 C CA . LEU B 2 224 ? 75.896 -49.009 -10.247 1.00 85.70 373 LEU M CA 1
ATOM 1564 C C . LEU B 2 224 ? 74.834 -50.108 -10.228 1.00 89.58 373 LEU M C 1
ATOM 1565 O O . LEU B 2 224 ? 73.649 -49.829 -10.052 1.00 94.87 373 LEU M O 1
ATOM 1570 N N . PRO B 2 225 ? 75.197 -51.397 -10.398 1.00 101.78 374 PRO M N 1
ATOM 1571 C CA . PRO B 2 225 ? 74.204 -52.472 -10.323 1.00 102.92 374 PRO M CA 1
ATOM 1572 C C . PRO B 2 225 ? 73.883 -52.760 -8.856 1.00 102.18 374 PRO M C 1
ATOM 1573 O O . PRO B 2 225 ? 74.638 -52.399 -7.942 1.00 98.63 374 PRO M O 1
ATOM 1577 N N . THR B 2 226 ? 72.719 -53.369 -8.630 1.00 94.06 375 THR M N 1
ATOM 1578 C CA . THR B 2 226 ? 72.141 -53.335 -7.302 1.00 105.70 375 THR M CA 1
ATOM 1579 C C . THR B 2 226 ? 71.165 -54.494 -7.123 1.00 121.87 375 THR M C 1
ATOM 1580 O O . THR B 2 226 ? 70.904 -55.263 -8.053 1.00 93.68 375 THR M O 1
ATOM 1584 N N . ASN B 2 227 ? 70.559 -54.499 -5.928 1.00 129.01 376 ASN M N 1
ATOM 1585 C CA . ASN B 2 227 ? 70.063 -55.678 -5.245 1.00 122.38 376 ASN M CA 1
ATOM 1586 C C . ASN B 2 227 ? 68.859 -56.305 -5.943 1.00 120.73 376 ASN M C 1
ATOM 1587 O O . ASN B 2 227 ? 68.249 -57.216 -5.378 1.00 98.76 376 ASN M O 1
ATOM 1592 N N . ASP B 2 228 ? 68.478 -55.756 -7.109 1.00 135.21 377 ASP M N 1
ATOM 1593 C CA . ASP B 2 228 ? 67.631 -56.433 -8.086 1.00 158.14 377 ASP M CA 1
ATOM 1594 C C . ASP B 2 228 ? 66.169 -56.340 -7.638 1.00 159.14 377 ASP M C 1
ATOM 1595 O O . ASP B 2 228 ? 65.284 -56.077 -8.453 1.00 131.99 377 ASP M O 1
ATOM 1600 N N . LYS B 2 229 ? 65.928 -56.585 -6.341 1.00 167.51 378 LYS M N 1
ATOM 1601 C CA . LYS B 2 229 ? 64.634 -56.370 -5.715 1.00 156.58 378 LYS M CA 1
ATOM 1602 C C . LYS B 2 229 ? 64.769 -55.164 -4.791 1.00 151.48 378 LYS M C 1
ATOM 1603 O O . LYS B 2 229 ? 64.640 -55.279 -3.577 1.00 123.69 378 LYS M O 1
ATOM 1609 N N . LYS B 2 230 ? 65.116 -54.026 -5.400 1.00 172.10 379 LYS M N 1
ATOM 1610 C CA . LYS B 2 230 ? 65.080 -52.720 -4.764 1.00 178.76 379 LYS M CA 1
ATOM 1611 C C . LYS B 2 230 ? 64.354 -51.764 -5.704 1.00 178.13 379 LYS M C 1
ATOM 1612 O O . LYS B 2 230 ? 64.965 -51.256 -6.640 1.00 197.37 379 LYS M O 1
ATOM 1618 N N . LYS B 2 231 ? 63.056 -51.532 -5.475 1.00 171.29 380 LYS M N 1
ATOM 1619 C CA . LYS B 2 231 ? 62.354 -50.499 -6.221 1.00 161.29 380 LYS M CA 1
ATOM 1620 C C . LYS B 2 231 ? 62.830 -49.166 -5.639 1.00 155.32 380 LYS M C 1
ATOM 1621 O O . LYS B 2 231 ? 62.961 -49.053 -4.419 1.00 147.39 380 LYS M O 1
ATOM 1627 N N . TRP B 2 232 ? 63.142 -48.181 -6.498 1.00 151.35 381 TRP M N 1
ATOM 1628 C CA . TRP B 2 232 ? 63.512 -46.849 -6.027 1.00 154.83 381 TRP M CA 1
ATOM 1629 C C . TRP B 2 232 ? 62.252 -46.144 -5.511 1.00 155.14 381 TRP M C 1
ATOM 1630 O O . TRP B 2 232 ? 61.351 -45.840 -6.295 1.00 137.13 381 TRP M O 1
ATOM 1641 N N . ALA B 2 233 ? 62.178 -45.926 -4.184 1.00 145.84 382 ALA M N 1
ATOM 1642 C CA . ALA B 2 233 ? 61.171 -45.057 -3.589 1.00 138.62 382 ALA M CA 1
ATOM 1643 C C . ALA B 2 233 ? 61.428 -43.617 -4.042 1.00 142.68 382 ALA M C 1
ATOM 1644 O O . ALA B 2 233 ? 62.053 -42.864 -3.297 1.00 148.55 382 ALA M O 1
ATOM 1646 N N . ARG B 2 234 ? 60.951 -43.263 -5.258 1.00 127.69 383 ARG M N 1
ATOM 1647 C CA . ARG B 2 234 ? 61.321 -42.038 -5.972 1.00 116.32 383 ARG M CA 1
ATOM 1648 C C . ARG B 2 234 ? 60.875 -40.795 -5.202 1.00 108.49 383 ARG M C 1
ATOM 1649 O O . ARG B 2 234 ? 59.739 -40.369 -5.382 1.00 91.83 383 ARG M O 1
ATOM 1657 N N . PRO B 2 235 ? 61.710 -40.128 -4.363 1.00 100.42 384 PRO M N 1
ATOM 1658 C CA . PRO B 2 235 ? 61.213 -39.017 -3.553 1.00 97.95 384 PRO M CA 1
ATOM 1659 C C . PRO B 2 235 ? 60.876 -37.820 -4.451 1.00 104.20 384 PRO M C 1
ATOM 1660 O O . PRO B 2 235 ? 61.128 -37.807 -5.667 1.00 85.21 384 PRO M O 1
ATOM 1664 N N . PRO B 2 236 ? 60.237 -36.771 -3.894 1.00 94.96 385 PRO M N 1
ATOM 1665 C CA . PRO B 2 236 ? 59.725 -35.683 -4.718 1.00 87.93 385 PRO M CA 1
ATOM 1666 C C . PRO B 2 236 ? 60.854 -34.771 -5.154 1.00 69.53 385 PRO M C 1
ATOM 1667 O O . PRO B 2 236 ? 61.851 -34.585 -4.467 1.00 82.49 385 PRO M O 1
ATOM 1671 N N . ILE B 2 237 ? 60.654 -34.181 -6.310 1.00 71.43 386 ILE M N 1
ATOM 1672 C CA . ILE B 2 237 ? 61.450 -33.041 -6.710 1.00 75.72 386 ILE M CA 1
ATOM 1673 C C . ILE B 2 237 ? 60.975 -31.855 -5.887 1.00 66.26 386 ILE M C 1
ATOM 1674 O O . ILE B 2 237 ? 59.770 -31.647 -5.764 1.00 75.90 386 ILE M O 1
ATOM 1679 N N . SER B 2 238 ? 61.908 -31.081 -5.338 1.00 61.96 387 SER M N 1
ATOM 1680 C CA . SER B 2 238 ? 61.509 -29.974 -4.486 1.00 63.82 387 SER M CA 1
ATOM 1681 C C . SER B 2 238 ? 62.192 -28.681 -4.913 1.00 59.92 387 SER M C 1
ATOM 1682 O O . SER B 2 238 ? 63.211 -28.702 -5.599 1.00 59.59 387 SER M O 1
ATOM 1685 N N . MET B 2 239 ? 61.577 -27.561 -4.518 1.00 56.68 388 MET M N 1
ATOM 1686 C CA . MET B 2 239 ? 61.967 -26.263 -5.033 1.00 61.81 388 MET M CA 1
ATOM 1687 C C . MET B 2 239 ? 62.173 -25.285 -3.888 1.00 61.14 388 MET M C 1
ATOM 1688 O O . MET B 2 239 ? 61.628 -25.467 -2.804 1.00 53.90 388 MET M O 1
ATOM 1693 N N . ASN B 2 240 ? 63.001 -24.269 -4.152 1.00 64.32 389 ASN M N 1
ATOM 1694 C CA . ASN B 2 240 ? 63.079 -23.104 -3.296 1.00 63.66 389 ASN M CA 1
ATOM 1695 C C . ASN B 2 240 ? 63.024 -21.887 -4.201 1.00 62.03 389 ASN M C 1
ATOM 1696 O O . ASN B 2 240 ? 63.490 -21.909 -5.343 1.00 62.84 389 ASN M O 1
ATOM 1701 N N . PHE B 2 241 ? 62.384 -20.840 -3.690 1.00 53.31 390 PHE M N 1
ATOM 1702 C CA . PHE B 2 241 ? 62.290 -19.624 -4.464 1.00 57.09 390 PHE M CA 1
ATOM 1703 C C . PHE B 2 241 ? 61.837 -18.520 -3.523 1.00 58.14 390 PHE M C 1
ATOM 1704 O O . PHE B 2 241 ? 61.301 -18.779 -2.447 1.00 60.11 390 PHE M O 1
ATOM 1712 N N . GLU B 2 242 ? 62.064 -17.296 -3.966 1.00 60.64 391 GLU M N 1
ATOM 1713 C CA . GLU B 2 242 ? 61.493 -16.124 -3.343 1.00 64.01 391 GLU M CA 1
ATOM 1714 C C . GLU B 2 242 ? 60.768 -15.436 -4.475 1.00 57.48 391 GLU M C 1
ATOM 1715 O O . GLU B 2 242 ? 61.269 -15.465 -5.586 1.00 66.67 391 GLU M O 1
ATOM 1721 N N . VAL B 2 243 ? 59.582 -14.893 -4.208 1.00 63.26 392 VAL M N 1
ATOM 1722 C CA . VAL B 2 243 ? 58.834 -14.152 -5.207 1.00 54.68 392 VAL M CA 1
ATOM 1723 C C . VAL B 2 243 ? 58.366 -12.869 -4.561 1.00 50.49 392 VAL M C 1
ATOM 1724 O O . VAL B 2 243 ? 58.000 -12.877 -3.390 1.00 64.02 392 VAL M O 1
ATOM 1728 N N . PRO B 2 244 ? 58.258 -11.772 -5.320 1.00 55.65 393 PRO M N 1
ATOM 1729 C CA . PRO B 2 244 ? 57.769 -10.491 -4.772 1.00 54.09 393 PRO M CA 1
ATOM 1730 C C . PRO B 2 244 ? 56.257 -10.323 -4.854 1.00 60.29 393 PRO M C 1
ATOM 1731 O O . PRO B 2 244 ? 55.764 -9.405 -5.492 1.00 68.94 393 PRO M O 1
ATOM 1735 N N . PHE B 2 245 ? 55.521 -11.281 -4.308 1.00 57.80 394 PHE M N 1
ATOM 1736 C CA . PHE B 2 245 ? 54.094 -11.118 -4.147 1.00 53.57 394 PHE M CA 1
ATOM 1737 C C . PHE B 2 245 ? 53.616 -12.174 -3.167 1.00 55.23 394 PHE M C 1
ATOM 1738 O O . PHE B 2 245 ? 54.281 -13.176 -2.963 1.00 64.42 394 PHE M O 1
ATOM 1746 N N . ALA B 2 246 ? 52.463 -11.933 -2.574 1.00 59.83 395 ALA M N 1
ATOM 1747 C CA . ALA B 2 246 ? 51.856 -12.886 -1.668 1.00 61.95 395 ALA M CA 1
ATOM 1748 C C . ALA B 2 246 ? 51.145 -13.963 -2.475 1.00 63.03 395 ALA M C 1
ATOM 1749 O O . ALA B 2 246 ? 50.220 -13.695 -3.248 1.00 71.91 395 ALA M O 1
ATOM 1751 N N . PRO B 2 247 ? 51.601 -15.218 -2.356 1.00 68.73 396 PRO M N 1
ATOM 1752 C CA . PRO B 2 247 ? 50.871 -16.358 -2.911 1.00 70.71 396 PRO M CA 1
ATOM 1753 C C . PRO B 2 247 ? 49.429 -16.536 -2.440 1.00 68.49 396 PRO M C 1
ATOM 1754 O O . PRO B 2 247 ? 48.641 -17.165 -3.133 1.00 69.80 396 PRO M O 1
ATOM 1758 N N . SER B 2 248 ? 49.121 -16.040 -1.234 1.00 69.44 397 SER M N 1
ATOM 1759 C CA . SER B 2 248 ? 47.784 -16.096 -0.656 1.00 70.10 397 SER M CA 1
ATOM 1760 C C . SER B 2 248 ? 46.788 -15.337 -1.516 1.00 63.88 397 SER M C 1
ATOM 1761 O O . SER B 2 248 ? 45.618 -15.695 -1.549 1.00 79.04 397 SER M O 1
ATOM 1764 N N . GLY B 2 249 ? 47.297 -14.303 -2.193 1.00 66.84 398 GLY M N 1
ATOM 1765 C CA . GLY B 2 249 ? 46.514 -13.374 -2.985 1.00 64.20 398 GLY M CA 1
ATOM 1766 C C . GLY B 2 249 ? 46.407 -12.031 -2.270 1.00 62.37 398 GLY M C 1
ATOM 1767 O O . GLY B 2 249 ? 45.877 -11.076 -2.834 1.00 69.19 398 GLY M O 1
ATOM 1768 N N . LEU B 2 250 ? 46.930 -11.976 -1.033 1.00 63.66 399 LEU M N 1
ATOM 1769 C CA . LEU B 2 250 ? 46.762 -10.828 -0.158 1.00 66.06 399 LEU M CA 1
ATOM 1770 C C . LEU B 2 250 ? 47.447 -9.614 -0.776 1.00 63.63 399 LEU M C 1
ATOM 1771 O O . LEU B 2 250 ? 48.507 -9.705 -1.375 1.00 69.96 399 LEU M O 1
ATOM 1776 N N . LYS B 2 251 ? 46.782 -8.472 -0.677 1.00 76.16 400 LYS M N 1
ATOM 1777 C CA . LYS B 2 251 ? 47.224 -7.256 -1.330 1.00 72.54 400 LYS M CA 1
ATOM 1778 C C . LYS B 2 251 ? 46.764 -6.089 -0.464 1.00 72.93 400 LYS M C 1
ATOM 1779 O O . LYS B 2 251 ? 45.637 -6.093 0.012 1.00 89.23 400 LYS M O 1
ATOM 1785 N N . VAL B 2 252 ? 47.681 -5.182 -0.127 1.00 73.21 401 VAL M N 1
ATOM 1786 C CA . VAL B 2 252 ? 47.411 -4.156 0.868 1.00 72.60 401 VAL M CA 1
ATOM 1787 C C . VAL B 2 252 ? 46.652 -3.060 0.151 1.00 74.45 401 VAL M C 1
ATOM 1788 O O . VAL B 2 252 ? 47.002 -2.724 -0.975 1.00 72.44 401 VAL M O 1
ATOM 1792 N N . ARG B 2 253 ? 45.587 -2.549 0.770 1.00 86.90 402 ARG M N 1
ATOM 1793 C CA . ARG B 2 253 ? 44.722 -1.633 0.044 1.00 92.91 402 ARG M CA 1
ATOM 1794 C C . ARG B 2 253 ? 44.853 -0.231 0.642 1.00 82.35 402 ARG M C 1
ATOM 1795 O O . ARG B 2 253 ? 44.880 0.749 -0.095 1.00 79.73 402 ARG M O 1
ATOM 1803 N N . TYR B 2 254 ? 44.978 -0.144 1.967 1.00 69.72 403 TYR M N 1
ATOM 1804 C CA . TYR B 2 254 ? 45.168 1.134 2.626 1.00 70.33 403 TYR M CA 1
ATOM 1805 C C . TYR B 2 254 ? 45.764 0.865 4.004 1.00 67.71 403 TYR M C 1
ATOM 1806 O O . TYR B 2 254 ? 45.584 -0.208 4.577 1.00 68.42 403 TYR M O 1
ATOM 1815 N N . LEU B 2 255 ? 46.494 1.847 4.534 1.00 74.65 404 LEU M N 1
ATOM 1816 C CA . LEU B 2 255 ? 46.746 1.876 5.965 1.00 77.91 404 LEU M CA 1
ATOM 1817 C C . LEU B 2 255 ? 46.610 3.318 6.417 1.00 73.47 404 LEU M C 1
ATOM 1818 O O . LEU B 2 255 ? 47.469 4.114 6.090 1.00 74.64 404 LEU M O 1
ATOM 1823 N N . LYS B 2 256 ? 45.505 3.624 7.121 1.00 95.24 405 LYS M N 1
ATOM 1824 C CA . LYS B 2 256 ? 45.068 4.992 7.355 1.00 89.91 405 LYS M CA 1
ATOM 1825 C C . LYS B 2 256 ? 45.549 5.398 8.737 1.00 83.26 405 LYS M C 1
ATOM 1826 O O . LYS B 2 256 ? 45.484 4.599 9.669 1.00 86.56 405 LYS M O 1
ATOM 1832 N N . VAL B 2 257 ? 46.150 6.599 8.784 1.00 91.36 406 VAL M N 1
ATOM 1833 C CA . VAL B 2 257 ? 46.748 7.147 9.993 1.00 106.54 406 VAL M CA 1
ATOM 1834 C C . VAL B 2 257 ? 46.041 8.456 10.348 1.00 104.79 406 VAL M C 1
ATOM 1835 O O . VAL B 2 257 ? 45.973 9.382 9.526 1.00 94.02 406 VAL M O 1
ATOM 1839 N N . PHE B 2 258 ? 45.496 8.460 11.579 1.00 103.62 407 PHE M N 1
ATOM 1840 C CA . PHE B 2 258 ? 44.755 9.557 12.177 1.00 100.04 407 PHE M CA 1
ATOM 1841 C C . PHE B 2 258 ? 45.418 9.826 13.517 1.00 98.95 407 PHE M C 1
ATOM 1842 O O . PHE B 2 258 ? 45.617 8.896 14.300 1.00 87.58 407 PHE M O 1
ATOM 1850 N N . GLU B 2 259 ? 45.861 11.075 13.709 1.00 100.22 408 GLU M N 1
ATOM 1851 C CA . GLU B 2 259 ? 46.388 11.525 14.989 1.00 102.03 408 GLU M CA 1
ATOM 1852 C C . GLU B 2 259 ? 45.839 12.926 15.209 1.00 113.77 408 GLU M C 1
ATOM 1853 O O . GLU B 2 259 ? 46.210 13.875 14.507 1.00 102.06 408 GLU M O 1
ATOM 1859 N N . PRO B 2 260 ? 44.859 13.047 16.139 1.00 138.00 409 PRO M N 1
ATOM 1860 C CA . PRO B 2 260 ? 43.958 14.200 16.149 1.00 127.86 409 PRO M CA 1
ATOM 1861 C C . PRO B 2 260 ? 44.514 15.398 16.928 1.00 104.98 409 PRO M C 1
ATOM 1862 O O . PRO B 2 260 ? 44.299 16.517 16.506 1.00 95.05 409 PRO M O 1
ATOM 1866 N N . LYS B 2 261 ? 45.257 15.160 18.021 1.00 96.67 410 LYS M N 1
ATOM 1867 C CA . LYS B 2 261 ? 46.125 16.151 18.647 1.00 107.32 410 LYS M CA 1
ATOM 1868 C C . LYS B 2 261 ? 47.039 16.865 17.640 1.00 117.79 410 LYS M C 1
ATOM 1869 O O . LYS B 2 261 ? 46.916 18.083 17.451 1.00 99.47 410 LYS M O 1
ATOM 1875 N N . LEU B 2 262 ? 47.957 16.111 17.001 1.00 107.24 411 LEU M N 1
ATOM 1876 C CA . LEU B 2 262 ? 49.010 16.703 16.186 1.00 76.27 411 LEU M CA 1
ATOM 1877 C C . LEU B 2 262 ? 48.495 17.025 14.787 1.00 72.78 411 LEU M C 1
ATOM 1878 O O . LEU B 2 262 ? 47.410 16.586 14.396 1.00 91.93 411 LEU M O 1
ATOM 1883 N N . ASN B 2 263 ? 49.295 17.831 14.071 1.00 83.43 412 ASN M N 1
ATOM 1884 C CA . ASN B 2 263 ? 48.854 18.657 12.947 1.00 99.71 412 ASN M CA 1
ATOM 1885 C C . ASN B 2 263 ? 49.415 18.121 11.626 1.00 104.00 412 ASN M C 1
ATOM 1886 O O . ASN B 2 263 ? 49.634 18.872 10.666 1.00 102.97 412 ASN M O 1
ATOM 1891 N N . TYR B 2 264 ? 49.630 16.799 11.603 1.00 110.67 413 TYR M N 1
ATOM 1892 C CA . TYR B 2 264 ? 49.949 16.074 10.388 1.00 100.73 413 TYR M CA 1
ATOM 1893 C C . TYR B 2 264 ? 48.763 15.194 10.033 1.00 89.39 413 TYR M C 1
ATOM 1894 O O . TYR B 2 264 ? 48.297 14.453 10.884 1.00 80.49 413 TYR M O 1
ATOM 1903 N N . SER B 2 265 ? 48.269 15.313 8.799 1.00 83.71 414 SER M N 1
ATOM 1904 C CA . SER B 2 265 ? 47.168 14.479 8.359 1.00 100.22 414 SER M CA 1
ATOM 1905 C C . SER B 2 265 ? 47.698 13.139 7.820 1.00 104.57 414 SER M C 1
ATOM 1906 O O . SER B 2 265 ? 48.784 12.673 8.158 1.00 91.93 414 SER M O 1
ATOM 1909 N N . ASP B 2 266 ? 46.883 12.472 7.012 1.00 99.36 415 ASP M N 1
ATOM 1910 C CA . ASP B 2 266 ? 47.203 11.144 6.550 1.00 89.50 415 ASP M CA 1
ATOM 1911 C C . ASP B 2 266 ? 48.056 11.264 5.292 1.00 92.71 415 ASP M C 1
ATOM 1912 O O . ASP B 2 266 ? 49.079 10.593 5.183 1.00 92.78 415 ASP M O 1
ATOM 1917 N N . HIS B 2 267 ? 47.599 12.129 4.368 1.00 89.70 416 HIS M N 1
ATOM 1918 C CA . HIS B 2 267 ? 48.313 12.566 3.175 1.00 89.85 416 HIS M CA 1
ATOM 1919 C C . HIS B 2 267 ? 49.792 12.858 3.463 1.00 81.94 416 HIS M C 1
ATOM 1920 O O . HIS B 2 267 ? 50.610 12.891 2.551 1.00 84.99 416 HIS M O 1
ATOM 1927 N N . ASP B 2 268 ? 50.162 13.093 4.719 1.00 82.08 417 ASP M N 1
ATOM 1928 C CA . ASP B 2 268 ? 51.519 13.524 5.021 1.00 89.44 417 ASP M CA 1
ATOM 1929 C C . ASP B 2 268 ? 52.411 12.328 5.290 1.00 85.30 417 ASP M C 1
ATOM 1930 O O . ASP B 2 268 ? 53.630 12.483 5.361 1.00 94.07 417 ASP M O 1
ATOM 1935 N N . VAL B 2 269 ? 51.783 11.168 5.510 1.00 77.09 418 VAL M N 1
ATOM 1936 C CA . VAL B 2 269 ? 52.508 9.968 5.887 1.00 77.39 418 VAL M CA 1
ATOM 1937 C C . VAL B 2 269 ? 52.963 9.249 4.614 1.00 79.08 418 VAL M C 1
ATOM 1938 O O . VAL B 2 269 ? 52.221 9.156 3.625 1.00 66.34 418 VAL M O 1
ATOM 1942 N N . ILE B 2 270 ? 54.221 8.796 4.646 1.00 75.37 419 ILE M N 1
ATOM 1943 C CA . ILE B 2 270 ? 54.848 8.153 3.507 1.00 78.62 419 ILE M CA 1
ATOM 1944 C C . ILE B 2 270 ? 54.783 6.661 3.779 1.00 72.26 419 ILE M C 1
ATOM 1945 O O . ILE B 2 270 ? 55.200 6.213 4.853 1.00 79.32 419 ILE M O 1
ATOM 1950 N N . LYS B 2 271 ? 54.257 5.909 2.808 1.00 69.16 420 LYS M N 1
ATOM 1951 C CA . LYS B 2 271 ? 53.865 4.535 3.073 1.00 75.09 420 LYS M CA 1
ATOM 1952 C C . LYS B 2 271 ? 54.458 3.561 2.069 1.00 63.03 420 LYS M C 1
ATOM 1953 O O . LYS B 2 271 ? 54.244 3.727 0.881 1.00 74.53 420 LYS M O 1
ATOM 1959 N N . TRP B 2 272 ? 55.072 2.481 2.561 1.00 67.75 421 TRP M N 1
ATOM 1960 C CA . TRP B 2 272 ? 55.667 1.469 1.694 1.00 63.49 421 TRP M CA 1
ATOM 1961 C C . TRP B 2 272 ? 55.179 0.048 1.996 1.00 63.24 421 TRP M C 1
ATOM 1962 O O . TRP B 2 272 ? 54.976 -0.332 3.149 1.00 74.23 421 TRP M O 1
ATOM 1973 N N . VAL B 2 273 ? 55.067 -0.775 0.949 1.00 61.75 422 VAL M N 1
ATOM 1974 C CA . VAL B 2 273 ? 54.858 -2.200 1.115 1.00 62.18 422 VAL M CA 1
ATOM 1975 C C . VAL B 2 273 ? 56.036 -2.887 0.463 1.00 63.05 422 VAL M C 1
ATOM 1976 O O . VAL B 2 273 ? 56.484 -2.442 -0.592 1.00 58.53 422 VAL M O 1
ATOM 1980 N N . ARG B 2 274 ? 56.351 -4.081 0.958 1.00 52.37 423 ARG M N 1
ATOM 1981 C CA . ARG B 2 274 ? 56.948 -5.061 0.083 1.00 54.07 423 ARG M CA 1
ATOM 1982 C C . ARG B 2 274 ? 56.364 -6.426 0.416 1.00 60.54 423 ARG M C 1
ATOM 1983 O O . ARG B 2 274 ? 56.025 -6.706 1.564 1.00 58.07 423 ARG M O 1
ATOM 1991 N N . TYR B 2 275 ? 56.299 -7.269 -0.615 1.00 63.36 424 TYR M N 1
ATOM 1992 C CA . TYR B 2 275 ? 55.852 -8.641 -0.474 1.00 60.69 424 TYR M CA 1
ATOM 1993 C C . TYR B 2 275 ? 57.047 -9.564 -0.683 1.00 53.77 424 TYR M C 1
ATOM 1994 O O . TYR B 2 275 ? 57.806 -9.392 -1.630 1.00 68.46 424 TYR M O 1
ATOM 2003 N N . ILE B 2 276 ? 57.169 -10.575 0.168 1.00 61.76 425 ILE M N 1
ATOM 2004 C CA . ILE B 2 276 ? 58.209 -11.581 0.033 1.00 63.64 425 ILE M CA 1
ATOM 2005 C C . ILE B 2 276 ? 57.553 -12.929 0.272 1.00 62.28 425 ILE M C 1
ATOM 2006 O O . ILE B 2 276 ? 57.350 -13.317 1.413 1.00 60.54 425 ILE M O 1
ATOM 2011 N N . GLY B 2 277 ? 57.228 -13.614 -0.821 1.00 62.98 426 GLY M N 1
ATOM 2012 C CA . GLY B 2 277 ? 56.686 -14.951 -0.734 1.00 64.68 426 GLY M CA 1
ATOM 2013 C C . GLY B 2 277 ? 57.823 -15.925 -0.940 1.00 61.97 426 GLY M C 1
ATOM 2014 O O . GLY B 2 277 ? 58.593 -15.749 -1.875 1.00 71.44 426 GLY M O 1
ATOM 2015 N N . ARG B 2 278 ? 57.951 -16.877 -0.019 1.00 61.10 427 ARG M N 1
ATOM 2016 C CA . ARG B 2 278 ? 59.048 -17.823 -0.057 1.00 65.53 427 ARG M CA 1
ATOM 2017 C C . ARG B 2 278 ? 58.453 -19.226 0.002 1.00 59.69 427 ARG M C 1
ATOM 2018 O O . ARG B 2 278 ? 57.409 -19.454 0.599 1.00 64.00 427 ARG M O 1
ATOM 2026 N N . SER B 2 279 ? 59.106 -20.158 -0.681 1.00 61.04 428 SER M N 1
ATOM 2027 C CA . SER B 2 279 ? 58.718 -21.544 -0.577 1.00 64.68 428 SER M CA 1
ATOM 2028 C C . SER B 2 279 ? 58.903 -21.993 0.868 1.00 62.86 428 SER M C 1
ATOM 2029 O O . SER B 2 279 ? 59.793 -21.530 1.583 1.00 64.89 428 SER M O 1
ATOM 2032 N N . GLY B 2 280 ? 57.964 -22.811 1.327 1.00 59.95 429 GLY M N 1
ATOM 2033 C CA . GLY B 2 280 ? 58.263 -23.732 2.399 1.00 60.81 429 GLY M CA 1
ATOM 2034 C C . GLY B 2 280 ? 58.658 -25.094 1.824 1.00 61.10 429 GLY M C 1
ATOM 2035 O O . GLY B 2 280 ? 59.697 -25.250 1.163 1.00 75.51 429 GLY M O 1
ATOM 2036 N N . ILE B 2 281 ? 57.806 -26.058 2.147 1.00 50.73 430 ILE M N 1
ATOM 2037 C CA . ILE B 2 281 ? 57.784 -27.358 1.527 1.00 63.65 430 ILE M CA 1
ATOM 2038 C C . ILE B 2 281 ? 57.046 -27.227 0.211 1.00 63.51 430 ILE M C 1
ATOM 2039 O O . ILE B 2 281 ? 55.882 -26.866 0.223 1.00 74.59 430 ILE M O 1
ATOM 2044 N N . TYR B 2 282 ? 57.718 -27.539 -0.891 1.00 64.51 431 TYR M N 1
ATOM 2045 C CA . TYR B 2 282 ? 57.144 -27.368 -2.216 1.00 61.75 431 TYR M CA 1
ATOM 2046 C C . TYR B 2 282 ? 57.619 -28.534 -3.074 1.00 59.78 431 TYR M C 1
ATOM 2047 O O . TYR B 2 282 ? 58.595 -28.427 -3.801 1.00 54.63 431 TYR M O 1
ATOM 2056 N N . GLU B 2 283 ? 56.929 -29.658 -2.899 1.00 63.64 432 GLU M N 1
ATOM 2057 C CA . GLU B 2 283 ? 57.345 -30.949 -3.410 1.00 69.65 432 GLU M CA 1
ATOM 2058 C C . GLU B 2 283 ? 56.414 -31.351 -4.552 1.00 69.84 432 GLU M C 1
ATOM 2059 O O . GLU B 2 283 ? 55.203 -31.183 -4.480 1.00 63.89 432 GLU M O 1
ATOM 2065 N N . THR B 2 284 ? 56.995 -31.853 -5.635 1.00 75.28 433 THR M N 1
ATOM 2066 C CA . THR B 2 284 ? 56.216 -32.421 -6.717 1.00 77.81 433 THR M CA 1
ATOM 2067 C C . THR B 2 284 ? 56.639 -33.873 -6.877 1.00 83.60 433 THR M C 1
ATOM 2068 O O . THR B 2 284 ? 57.839 -34.128 -7.005 1.00 86.26 433 THR M O 1
ATOM 2072 N N . ARG B 2 285 ? 55.670 -34.787 -6.823 1.00 74.79 434 ARG M N 1
ATOM 2073 C CA . ARG B 2 285 ? 55.982 -36.233 -6.949 1.00 81.57 434 ARG M CA 1
ATOM 2074 C C . ARG B 2 285 ? 56.342 -36.538 -8.403 1.00 93.98 434 ARG M C 1
ATOM 2075 O O . ARG B 2 285 ? 55.674 -35.992 -9.299 1.00 106.41 434 ARG M O 1
ATOM 2083 N N . CYS B 2 286 ? 57.377 -37.349 -8.621 1.00 105.29 435 CYS M N 1
ATOM 2084 C CA . CYS B 2 286 ? 57.724 -37.758 -9.981 1.00 126.09 435 CYS M CA 1
ATOM 2085 C C . CYS B 2 286 ? 57.215 -39.190 -10.243 1.00 137.66 435 CYS M C 1
ATOM 2086 O O . CYS B 2 286 ? 56.945 -39.481 -11.438 1.00 138.40 435 CYS M O 1
#